Protein 1ZC0 (pdb70)

Organism: Homo sapiens (NCBI:txid9606)

Radius of gyration: 18.64 Å; Cα contacts (8 Å, |Δi|>4): 551; chains: 1; bounding box: 56×38×52 Å

B-factor: mean 35.23, std 11.11, range [17.79, 85.7]

Structure (mmCIF, N/CA/C/O backbone):
data_1ZC0
#
_entry.id   1ZC0
#
_cell.length_a   127.101
_cell.length_b   127.101
_cell.length_c   59.863
_cell.angle_alpha   90.00
_cell.angle_beta   90.00
_cell.angle_gamma   120.00
#
_symmetry.space_group_name_H-M   'P 61'
#
loop_
_entity.id
_entity.type
_entity.pdbx_description
1 polymer 'Tyrosine-protein phosphatase, non-receptor type 7'
2 non-polymer 'PHOSPHATE ION'
3 water water
#
loop_
_atom_site.group_PDB
_atom_site.id
_atom_site.type_symbol
_atom_site.label_atom_id
_atom_site.label_alt_id
_atom_site.label_comp_id
_atom_site.label_asym_id
_atom_site.label_entity_id
_atom_site.label_seq_id
_atom_site.pdbx_PDB_ins_code
_atom_site.Cartn_x
_atom_site.Cartn_y
_atom_site.Cartn_z
_atom_site.occupancy
_atom_site.B_iso_or_equiv
_atom_site.auth_seq_id
_atom_site.auth_comp_id
_atom_site.auth_asym_id
_atom_site.auth_atom_id
_atom_site.pdbx_PDB_model_num
ATOM 1 N N . THR A 1 15 ? 42.085 49.247 40.044 1.00 60.60 45 THR A N 1
ATOM 2 C CA . THR A 1 15 ? 41.941 49.956 38.744 1.00 59.31 45 THR A CA 1
ATOM 3 C C . THR A 1 15 ? 42.755 49.291 37.622 1.00 58.21 45 THR A C 1
ATOM 4 O O . THR A 1 15 ? 43.515 49.973 36.933 1.00 57.71 45 THR A O 1
ATOM 8 N N . PRO A 1 16 ? 42.609 47.956 37.437 1.00 56.60 46 PRO A N 1
ATOM 9 C CA . PRO A 1 16 ? 43.332 47.292 36.346 1.00 53.84 46 PRO A CA 1
ATOM 10 C C . PRO A 1 16 ? 43.031 47.878 34.962 1.00 50.46 46 PRO A C 1
ATOM 11 O O . PRO A 1 16 ? 43.935 47.945 34.132 1.00 50.09 46 PRO A O 1
ATOM 15 N N . ARG A 1 17 ? 41.789 48.298 34.721 1.00 46.82 47 ARG A N 1
ATOM 16 C CA . ARG A 1 17 ? 41.443 48.938 33.440 1.00 44.88 47 ARG A CA 1
ATOM 17 C C . ARG A 1 17 ? 42.192 50.261 33.289 1.00 41.13 47 ARG A C 1
ATOM 18 O O . ARG A 1 17 ? 42.767 50.527 32.234 1.00 38.46 47 ARG A O 1
ATOM 22 N N . GLU A 1 18 ? 42.217 51.064 34.354 1.00 36.39 48 GLU A N 1
ATOM 23 C CA . GLU A 1 18 ? 42.982 52.308 34.350 1.00 35.03 48 GLU A CA 1
ATOM 24 C C . GLU A 1 18 ? 44.464 52.048 34.119 1.00 34.53 48 GLU A C 1
ATOM 25 O O . GLU A 1 18 ? 45.115 52.777 33.363 1.00 32.91 48 GLU A O 1
ATOM 28 N N . VAL A 1 19 ? 44.990 51.017 34.779 1.00 30.26 49 VAL A N 1
ATOM 29 C CA . VAL A 1 19 ? 46.378 50.607 34.586 1.00 30.17 49 VAL A CA 1
ATOM 30 C C . VAL A 1 19 ? 46.635 50.208 33.131 1.00 29.87 49 VAL A C 1
ATOM 31 O O . VAL A 1 19 ? 47.631 50.637 32.542 1.00 29.56 49 VAL A O 1
ATOM 35 N N . THR A 1 20 ? 45.752 49.389 32.561 1.00 31.19 50 THR A N 1
ATOM 36 C CA . THR A 1 20 ? 45.891 48.982 31.164 1.00 31.22 50 THR A CA 1
ATOM 37 C C . THR A 1 20 ? 45.928 50.193 30.233 1.00 30.82 50 THR A C 1
ATOM 38 O O . THR A 1 20 ? 46.827 50.321 29.380 1.00 27.77 50 THR A O 1
ATOM 42 N N . LEU A 1 21 ? 44.946 51.075 30.388 1.00 26.64 51 LEU A N 1
ATOM 43 C CA . LEU A 1 21 ? 44.794 52.200 29.472 1.00 28.08 51 LEU A CA 1
ATOM 44 C C . LEU A 1 21 ? 45.982 53.132 29.627 1.00 26.76 51 LEU A C 1
ATOM 45 O O . LEU A 1 21 ? 46.501 53.629 28.637 1.00 27.19 51 LEU A O 1
ATOM 50 N N . HIS A 1 22 ? 46.437 53.353 30.862 1.00 27.59 52 HIS A N 1
ATOM 51 C CA . HIS A 1 22 ? 47.588 54.227 31.063 1.00 27.61 52 HIS A CA 1
ATOM 52 C C . HIS A 1 22 ? 48.829 53.711 30.337 1.00 28.23 52 HIS A C 1
ATOM 53 O O . HIS A 1 22 ? 49.534 54.472 29.663 1.00 28.50 52 HIS A O 1
ATOM 60 N N . PHE A 1 23 ? 49.094 52.415 30.474 1.00 27.31 53 PHE A N 1
ATOM 61 C CA . PHE A 1 23 ? 50.241 51.804 29.810 1.00 24.36 53 PHE A CA 1
ATOM 62 C C . PHE A 1 23 ? 50.139 51.991 28.303 1.00 25.50 53 PHE A C 1
ATOM 63 O O . PHE A 1 23 ? 51.089 52.452 27.647 1.00 26.48 53 PHE A O 1
ATOM 71 N N . LEU A 1 24 ? 48.993 51.620 27.747 1.00 24.72 54 LEU A N 1
ATOM 72 C CA . LEU A 1 24 ? 48.827 51.623 26.279 1.00 25.99 54 LEU A CA 1
ATOM 73 C C . LEU A 1 24 ? 48.919 53.045 25.699 1.00 27.14 54 LEU A C 1
ATOM 74 O O . LEU A 1 24 ? 49.441 53.248 24.593 1.00 26.92 54 LEU A O 1
ATOM 79 N N . ARG A 1 25 ? 48.433 54.023 26.464 1.00 26.67 55 ARG A N 1
ATOM 80 C CA . ARG A 1 25 ? 48.435 55.413 26.014 1.00 27.05 55 ARG A CA 1
ATOM 81 C C . ARG A 1 25 ? 49.804 56.073 26.151 1.00 28.47 55 ARG A C 1
ATOM 82 O O . ARG A 1 25 ? 50.039 57.115 25.535 1.00 31.68 55 ARG A O 1
ATOM 90 N N . THR A 1 26 ? 50.706 55.495 26.936 1.00 26.79 56 THR A N 1
ATOM 91 C CA . THR A 1 26 ? 51.991 56.169 27.181 1.00 28.11 56 THR A CA 1
ATOM 92 C C . THR A 1 26 ? 53.255 55.392 26.830 1.00 30.43 56 THR A C 1
ATOM 93 O O . THR A 1 26 ? 54.318 55.991 26.743 1.00 30.41 56 THR A O 1
ATOM 97 N N . ALA A 1 27 ? 53.163 54.073 26.663 1.00 29.21 57 ALA A N 1
ATOM 98 C CA . ALA A 1 27 ? 54.361 53.268 26.405 1.00 27.86 57 ALA A CA 1
ATOM 99 C C . ALA A 1 27 ? 54.952 53.614 25.052 1.00 29.85 57 ALA A C 1
ATOM 100 O O . ALA A 1 27 ? 54.216 53.935 24.111 1.00 28.10 57 ALA A O 1
ATOM 102 N N . GLY A 1 28 ? 56.269 53.500 24.937 1.00 28.86 58 GLY A N 1
ATOM 103 C CA . GLY A 1 28 ? 56.913 53.766 23.648 1.00 28.89 58 GLY A CA 1
ATOM 104 C C . GLY A 1 28 ? 58.377 53.416 23.697 1.00 30.77 58 GLY A C 1
ATOM 105 O O . GLY A 1 28 ? 59.001 53.448 24.761 1.00 30.18 58 GLY A O 1
ATOM 106 N N . HIS A 1 29 ? 58.936 53.062 22.547 1.00 28.80 59 HIS A N 1
ATOM 107 C CA . HIS A 1 29 ? 60.362 52.760 22.482 1.00 29.36 59 HIS A CA 1
ATOM 108 C C . HIS A 1 29 ? 60.806 53.183 21.082 1.00 31.05 59 HIS A C 1
ATOM 109 O O . HIS A 1 29 ? 60.895 52.359 20.194 1.00 28.82 59 HIS A O 1
ATOM 116 N N . PRO A 1 30 ? 61.035 54.493 20.872 1.00 31.47 60 PRO A N 1
ATOM 117 C CA . PRO A 1 30 ? 61.438 54.956 19.533 1.00 31.84 60 PRO A CA 1
ATOM 118 C C . PRO A 1 30 ? 62.765 54.347 19.068 1.00 31.37 60 PRO A C 1
ATOM 119 O O . PRO A 1 30 ? 63.714 54.221 19.855 1.00 31.29 60 PRO A O 1
ATOM 123 N N . LEU A 1 31 ? 62.808 53.935 17.805 1.00 29.57 61 LEU A N 1
ATOM 124 C CA . LEU A 1 31 ? 64.008 53.334 17.237 1.00 30.23 61 LEU A CA 1
ATOM 125 C C . LEU A 1 31 ? 64.349 54.114 15.982 1.00 32.38 61 LEU A C 1
ATOM 126 O O . LEU A 1 31 ? 63.535 54.197 15.057 1.00 31.15 61 LEU A O 1
ATOM 131 N N . THR A 1 32 ? 65.546 54.682 15.932 1.00 32.52 62 THR A N 1
ATOM 132 C CA . THR A 1 32 ? 65.966 55.328 14.698 1.00 32.84 62 THR A CA 1
ATOM 133 C C . THR A 1 32 ? 66.145 54.260 13.629 1.00 32.38 62 THR A C 1
ATOM 134 O O . THR A 1 32 ? 66.305 53.069 13.933 1.00 31.97 62 THR A O 1
ATOM 138 N N . ARG A 1 33 ? 66.095 54.685 12.379 1.00 33.86 63 ARG A N 1
ATOM 139 C CA . ARG A 1 33 ? 66.438 53.825 11.257 1.00 36.96 63 ARG A CA 1
ATOM 140 C C . ARG A 1 33 ? 67.762 53.082 11.542 1.00 36.39 63 ARG A C 1
ATOM 141 O O . ARG A 1 33 ? 67.844 51.857 11.380 1.00 37.64 63 ARG A O 1
ATOM 149 N N . TRP A 1 34 ? 68.775 53.808 12.028 1.00 34.31 64 TRP A N 1
ATOM 150 C CA . TRP A 1 34 ? 70.068 53.202 12.347 1.00 33.62 64 TRP A CA 1
ATOM 151 C C . TRP A 1 34 ? 69.967 52.102 13.404 1.00 34.63 64 TRP A C 1
ATOM 152 O O . TRP A 1 34 ? 70.438 50.977 13.191 1.00 33.74 64 TRP A O 1
ATOM 163 N N . ALA A 1 35 ? 69.351 52.420 14.539 1.00 32.07 65 ALA A N 1
ATOM 164 C CA . ALA A 1 35 ? 69.215 51.452 15.619 1.00 32.97 65 ALA A CA 1
ATOM 165 C C . ALA A 1 35 ? 68.423 50.227 15.131 1.00 32.40 65 ALA A C 1
ATOM 166 O O . ALA A 1 35 ? 68.800 49.087 15.388 1.00 33.50 65 ALA A O 1
ATOM 168 N N . LEU A 1 36 ? 67.346 50.475 14.397 1.00 30.11 66 LEU A N 1
ATOM 169 C CA . LEU A 1 36 ? 66.541 49.391 13.859 1.00 32.59 66 LEU A CA 1
ATOM 170 C C . LEU A 1 36 ? 67.373 48.422 12.987 1.00 33.79 66 LEU A C 1
ATOM 171 O O . LEU A 1 36 ? 67.261 47.183 13.113 1.00 33.64 66 LEU A O 1
ATOM 176 N N . GLN A 1 37 ? 68.234 48.980 12.136 1.00 34.61 67 GLN A N 1
ATOM 177 C CA . GLN A 1 37 ? 69.060 48.169 11.229 1.00 34.53 67 GLN A CA 1
ATOM 178 C C . GLN A 1 37 ? 70.317 47.584 11.872 1.00 37.10 67 GLN A C 1
ATOM 179 O O . GLN A 1 37 ? 70.734 46.473 11.517 1.00 35.54 67 GLN A O 1
ATOM 185 N N . ARG A 1 38 ? 70.911 48.313 12.820 1.00 33.37 68 ARG A N 1
ATOM 186 C CA . ARG A 1 38 ? 72.266 48.003 13.270 1.00 35.16 68 ARG A CA 1
ATOM 187 C C . ARG A 1 38 ? 72.405 47.672 14.748 1.00 37.65 68 ARG A C 1
ATOM 188 O O . ARG A 1 38 ? 73.378 47.042 15.145 1.00 40.47 68 ARG A O 1
ATOM 196 N N . GLN A 1 39 ? 71.486 48.140 15.578 1.00 35.58 69 GLN A N 1
ATOM 197 C CA . GLN A 1 39 ? 71.590 47.854 17.002 1.00 35.64 69 GLN A CA 1
ATOM 198 C C . GLN A 1 39 ? 70.189 47.743 17.601 1.00 34.40 69 GLN A C 1
ATOM 199 O O . GLN A 1 39 ? 69.821 48.556 18.430 1.00 34.14 69 GLN A O 1
ATOM 201 N N . PRO A 1 40 ? 69.381 46.766 17.130 1.00 34.21 70 PRO A N 1
ATOM 202 C CA . PRO A 1 40 ? 68.014 46.669 17.627 1.00 34.60 70 PRO A CA 1
ATOM 203 C C . PRO A 1 40 ? 67.985 46.111 19.051 1.00 34.69 70 PRO A C 1
ATOM 204 O O . PRO A 1 40 ? 69.000 45.611 19.531 1.00 32.46 70 PRO A O 1
ATOM 208 N N . PRO A 1 41 ? 66.833 46.187 19.728 1.00 34.33 71 PRO A N 1
ATOM 209 C CA . PRO A 1 41 ? 66.801 45.531 21.035 1.00 34.55 71 PRO A CA 1
ATOM 210 C C . PRO A 1 41 ? 67.044 44.031 20.832 1.00 31.70 71 PRO A C 1
ATOM 211 O O . PRO A 1 41 ? 66.733 43.495 19.758 1.00 34.22 71 PRO A O 1
ATOM 215 N N . SER A 1 42 ? 67.634 43.386 21.831 1.00 31.66 72 SER A N 1
ATOM 216 C CA . SER A 1 42 ? 68.001 41.973 21.722 1.00 29.94 72 SER A CA 1
ATOM 217 C C . SER A 1 42 ? 66.723 41.135 21.687 1.00 28.91 72 SER A C 1
ATOM 218 O O . SER A 1 42 ? 65.662 41.621 22.106 1.00 26.76 72 SER A O 1
ATOM 221 N N . PRO A 1 43 ? 66.813 39.880 21.189 1.00 29.24 73 PRO A N 1
ATOM 222 C CA . PRO A 1 43 ? 65.633 39.008 21.223 1.00 28.55 73 PRO A CA 1
ATOM 223 C C . PRO A 1 43 ? 65.018 38.893 22.650 1.00 27.47 73 PRO A C 1
ATOM 224 O O . PRO A 1 43 ? 63.791 38.950 22.772 1.00 25.22 73 PRO A O 1
ATOM 228 N N . LYS A 1 44 ? 65.848 38.782 23.697 1.00 26.09 74 LYS A N 1
ATOM 229 C CA . LYS A 1 44 ? 65.275 38.677 25.065 1.00 27.77 74 LYS A CA 1
ATOM 230 C C . LYS A 1 44 ? 64.544 39.952 25.464 1.00 28.62 74 LYS A C 1
ATOM 231 O O . LYS A 1 44 ? 63.460 39.910 26.065 1.00 30.27 74 LYS A O 1
ATOM 237 N N . GLN A 1 45 ? 65.133 41.090 25.131 1.00 26.70 75 GLN A N 1
ATOM 238 C CA . GLN A 1 45 ? 64.498 42.368 25.429 1.00 29.91 75 GLN A CA 1
ATOM 239 C C . GLN A 1 45 ? 63.169 42.488 24.695 1.00 26.03 75 GLN A C 1
ATOM 240 O O . GLN A 1 45 ? 62.212 42.994 25.258 1.00 26.02 75 GLN A O 1
ATOM 246 N N . LEU A 1 46 ? 63.103 42.038 23.439 1.00 24.83 76 LEU A N 1
ATOM 247 C CA . LEU A 1 46 ? 61.830 42.088 22.710 1.00 23.50 76 LEU A CA 1
ATOM 248 C C . LEU A 1 46 ? 60.758 41.152 23.303 1.00 24.86 76 LEU A C 1
ATOM 249 O O . LEU A 1 46 ? 59.565 41.487 23.299 1.00 24.53 76 LEU A O 1
ATOM 254 N N . GLU A 1 47 ? 61.185 39.998 23.819 1.00 25.04 77 GLU A N 1
ATOM 255 C CA . GLU A 1 47 ? 60.269 39.048 24.449 1.00 26.61 77 GLU A CA 1
ATOM 256 C C . GLU A 1 47 ? 59.689 39.673 25.730 1.00 26.63 77 GLU A C 1
ATOM 257 O O . GLU A 1 47 ? 58.479 39.629 25.958 1.00 25.09 77 GLU A O 1
ATOM 263 N N . GLU A 1 48 ? 60.552 40.268 26.542 1.00 26.07 78 GLU A N 1
ATOM 264 C CA . GLU A 1 48 ? 60.092 40.894 27.793 1.00 27.19 78 GLU A CA 1
ATOM 265 C C . GLU A 1 48 ? 59.182 42.076 27.513 1.00 25.94 78 GLU A C 1
ATOM 266 O O . GLU A 1 48 ? 58.160 42.261 28.191 1.00 26.74 78 GLU A O 1
ATOM 272 N N . GLU A 1 49 ? 59.531 42.855 26.495 1.00 25.13 79 GLU A N 1
ATOM 273 C CA . GLU A 1 49 ? 58.708 44.009 26.079 1.00 23.75 79 GLU A CA 1
ATOM 274 C C . GLU A 1 49 ? 57.334 43.545 25.646 1.00 26.89 79 GLU A C 1
ATOM 275 O O . GLU A 1 49 ? 56.319 44.095 26.089 1.00 25.77 79 GLU A O 1
ATOM 281 N N . PHE A 1 50 ? 57.291 42.534 24.775 1.00 24.55 80 PHE A N 1
ATOM 282 C CA . PHE A 1 50 ? 56.008 42.042 24.293 1.00 26.32 80 PHE A CA 1
ATOM 283 C C . PHE A 1 50 ? 55.118 41.550 25.442 1.00 26.74 80 PHE A C 1
ATOM 284 O O . PHE A 1 50 ? 53.907 41.822 25.473 1.00 25.87 80 PHE A O 1
ATOM 292 N N . LEU A 1 51 ? 55.711 40.797 26.362 1.00 25.01 81 LEU A N 1
ATOM 293 C CA . LEU A 1 51 ? 54.960 40.262 27.486 1.00 25.62 81 LEU A CA 1
ATOM 294 C C . LEU A 1 51 ? 54.327 41.346 28.358 1.00 27.40 81 LEU A C 1
ATOM 295 O O . LEU A 1 51 ? 53.293 41.114 28.997 1.00 29.93 81 LEU A O 1
ATOM 300 N N . LYS A 1 52 ? 54.945 42.518 28.396 1.00 26.80 82 LYS A N 1
ATOM 301 C CA . LYS A 1 52 ? 54.439 43.621 29.218 1.00 29.59 82 LYS A CA 1
ATOM 302 C C . LYS A 1 52 ? 53.235 44.332 28.616 1.00 27.08 82 LYS A C 1
ATOM 303 O O . LYS A 1 52 ? 52.524 45.039 29.336 1.00 27.97 82 LYS A O 1
ATOM 309 N N . ILE A 1 53 ? 53.005 44.185 27.312 1.00 25.08 83 ILE A N 1
ATOM 310 C CA . ILE A 1 53 ? 51.877 44.868 26.665 1.00 24.42 83 ILE A CA 1
ATOM 311 C C . ILE A 1 53 ? 50.545 44.202 27.041 1.00 26.17 83 ILE A C 1
ATOM 312 O O . ILE A 1 53 ? 50.345 43.023 26.741 1.00 26.65 83 ILE A O 1
ATOM 317 N N . PRO A 1 54 ? 49.621 44.962 27.677 1.00 27.05 84 PRO A N 1
ATOM 318 C CA . PRO A 1 54 ? 48.321 44.419 28.077 1.00 28.45 84 PRO A CA 1
ATOM 319 C C . PRO A 1 54 ? 47.516 44.031 26.846 1.00 27.40 84 PRO A C 1
ATOM 320 O O . PRO A 1 54 ? 47.704 44.621 25.768 1.00 25.43 84 PRO A O 1
ATOM 324 N N . SER A 1 55 ? 46.642 43.045 26.988 1.00 27.10 85 SER A N 1
ATOM 325 C CA . SER A 1 55 ? 45.803 42.621 25.840 1.00 26.24 85 SER A CA 1
ATOM 326 C C . SER A 1 55 ? 44.745 43.656 25.452 1.00 25.91 85 SER A C 1
ATOM 327 O O . SER A 1 55 ? 44.458 43.841 24.263 1.00 25.88 85 SER A O 1
ATOM 330 N N . ASN A 1 56 ? 44.160 44.303 26.462 1.00 26.21 86 ASN A N 1
ATOM 331 C CA . ASN A 1 56 ? 42.954 45.127 26.273 1.00 27.10 86 ASN A CA 1
ATOM 332 C C . ASN A 1 56 ? 41.776 44.323 25.725 1.00 27.86 86 ASN A C 1
ATOM 333 O O . ASN A 1 56 ? 40.872 44.870 25.089 1.00 28.16 86 ASN A O 1
ATOM 338 N N . PHE A 1 57 ? 41.770 43.021 25.994 1.00 29.48 87 PHE A N 1
ATOM 339 C CA . PHE A 1 57 ? 40.611 42.204 25.674 1.00 30.11 87 PHE A CA 1
ATOM 340 C C . PHE A 1 57 ? 39.399 42.677 26.445 1.00 29.65 87 PHE A C 1
ATOM 341 O O . PHE A 1 57 ? 39.507 43.068 27.606 1.00 31.28 87 PHE A O 1
ATOM 349 N N . VAL A 1 58 ? 38.241 42.629 25.808 1.00 32.73 88 VAL A N 1
ATOM 350 C CA . VAL A 1 58 ? 36.998 42.966 26.502 1.00 34.51 88 VAL A CA 1
ATOM 351 C C . VAL A 1 58 ? 36.363 41.672 26.996 1.00 35.40 88 VAL A C 1
ATOM 352 O O . VAL A 1 58 ? 36.429 40.635 26.330 1.00 36.29 88 VAL A O 1
ATOM 358 N N . SER A 1 59 ? 35.775 41.736 28.177 1.00 36.67 89 SER A N 1
ATOM 359 C CA . SER A 1 59 ? 35.079 40.596 28.742 1.00 40.69 89 SER A CA 1
ATOM 360 C C . SER A 1 59 ? 33.642 40.556 28.215 1.00 42.08 89 SER A C 1
ATOM 361 O O . SER A 1 59 ? 33.078 41.604 27.857 1.00 39.26 89 SER A O 1
ATOM 364 N N . PRO A 1 60 ? 33.029 39.355 28.177 1.00 45.55 90 PRO A N 1
ATOM 365 C CA . PRO A 1 60 ? 31.641 39.245 27.721 1.00 46.92 90 PRO A CA 1
ATOM 366 C C . PRO A 1 60 ? 30.715 40.235 28.440 1.00 47.23 90 PRO A C 1
ATOM 367 O O . PRO A 1 60 ? 29.738 40.693 27.851 1.00 46.73 90 PRO A O 1
ATOM 371 N N . GLU A 1 61 ? 31.053 40.581 29.682 1.00 48.89 91 GLU A N 1
ATOM 372 C CA . GLU A 1 61 ? 30.255 41.506 30.497 1.00 51.66 91 GLU A CA 1
ATOM 373 C C . GLU A 1 61 ? 30.249 42.953 29.972 1.00 52.61 91 GLU A C 1
ATOM 374 O O . GLU A 1 61 ? 29.274 43.676 30.174 1.00 52.45 91 GLU A O 1
ATOM 377 N N . ASP A 1 62 ? 31.319 43.372 29.296 1.00 51.43 92 ASP A N 1
ATOM 378 C CA . ASP A 1 62 ? 31.410 44.747 28.787 1.00 53.01 92 ASP A CA 1
ATOM 379 C C . ASP A 1 62 ? 30.649 44.949 27.474 1.00 51.56 92 ASP A C 1
ATOM 380 O O . ASP A 1 62 ? 30.630 46.052 26.922 1.00 50.92 92 ASP A O 1
ATOM 385 N N . LEU A 1 63 ? 30.028 43.883 26.981 1.00 51.37 93 LEU A N 1
ATOM 386 C CA . LEU A 1 63 ? 29.191 43.946 25.786 1.00 50.60 93 LEU A CA 1
ATOM 387 C C . LEU A 1 63 ? 27.772 43.517 26.147 1.00 52.54 93 LEU A C 1
ATOM 388 O O . LEU A 1 63 ? 27.570 42.440 26.709 1.00 53.43 93 LEU A O 1
ATOM 396 N N . ASP A 1 64 ? 26.790 44.363 25.853 1.00 52.38 94 ASP A N 1
ATOM 397 C CA . ASP A 1 64 ? 25.401 43.998 26.095 1.00 54.00 94 ASP A CA 1
ATOM 398 C C . ASP A 1 64 ? 24.687 43.848 24.758 1.00 53.35 94 ASP A C 1
ATOM 399 O O . ASP A 1 64 ? 23.830 44.653 24.393 1.00 53.37 94 ASP A O 1
ATOM 404 N N . ILE A 1 65 ? 25.066 42.810 24.023 1.00 52.50 95 ILE A N 1
ATOM 405 C CA . ILE A 1 65 ? 24.545 42.595 22.682 1.00 52.23 95 ILE A CA 1
ATOM 406 C C . ILE A 1 65 ? 24.012 41.171 22.593 1.00 54.07 95 ILE A C 1
ATOM 407 O O . ILE A 1 65 ? 24.767 40.233 22.326 1.00 54.70 95 ILE A O 1
ATOM 412 N N . PRO A 1 66 ? 22.705 41.002 22.833 1.00 54.71 96 PRO A N 1
ATOM 413 C CA . PRO A 1 66 ? 22.153 39.659 22.929 1.00 54.73 96 PRO A CA 1
ATOM 414 C C . PRO A 1 66 ? 22.415 38.843 21.664 1.00 53.34 96 PRO A C 1
ATOM 415 O O . PRO A 1 66 ? 22.242 39.336 20.548 1.00 53.95 96 PRO A O 1
ATOM 419 N N . GLY A 1 67 ? 22.876 37.613 21.856 1.00 51.88 97 GLY A N 1
ATOM 420 C CA . GLY A 1 67 ? 23.058 36.682 20.755 1.00 49.96 97 GLY A CA 1
ATOM 421 C C . GLY A 1 67 ? 24.270 36.964 19.891 1.00 48.80 97 GLY A C 1
ATOM 422 O O . GLY A 1 67 ? 24.387 36.401 18.799 1.00 50.56 97 GLY A O 1
ATOM 423 N N . HIS A 1 68 ? 25.173 37.826 20.366 1.00 43.75 98 HIS A N 1
ATOM 424 C CA . HIS A 1 68 ? 26.372 38.151 19.597 1.00 40.05 98 HIS A CA 1
ATOM 425 C C . HIS A 1 68 ? 27.250 36.908 19.447 1.00 38.03 98 HIS A C 1
ATOM 426 O O . HIS A 1 68 ? 27.956 36.768 18.444 1.00 37.39 98 HIS A O 1
ATOM 433 N N . ALA A 1 69 ? 27.188 36.003 20.433 1.00 36.73 99 ALA A N 1
ATOM 434 C CA . ALA A 1 69 ? 28.069 34.820 20.473 1.00 37.04 99 ALA A CA 1
ATOM 435 C C . ALA A 1 69 ? 27.964 33.930 19.227 1.00 36.04 99 ALA A C 1
ATOM 436 O O . ALA A 1 69 ? 28.961 33.347 18.791 1.00 36.20 99 ALA A O 1
ATOM 438 N N . SER A 1 70 ? 26.770 33.851 18.642 1.00 35.53 100 SER A N 1
ATOM 439 C CA . SER A 1 70 ? 26.576 33.104 17.393 1.00 35.62 100 SER A CA 1
ATOM 440 C C . SER A 1 70 ? 27.279 33.753 16.185 1.00 35.10 100 SER A C 1
ATOM 441 O O . SER A 1 70 ? 27.396 33.141 15.118 1.00 35.43 100 SER A O 1
ATOM 444 N N . LYS A 1 71 ? 27.746 34.985 16.361 1.00 32.77 101 LYS A N 1
ATOM 445 C CA . LYS A 1 71 ? 28.405 35.737 15.286 1.00 30.78 101 LYS A CA 1
ATOM 446 C C . LYS A 1 71 ? 29.899 35.922 15.540 1.00 29.57 101 LYS A C 1
ATOM 447 O O . LYS A 1 71 ? 30.571 36.652 14.807 1.00 27.94 101 LYS A O 1
ATOM 453 N N . ASP A 1 72 ? 30.406 35.269 16.592 1.00 29.19 102 ASP A N 1
ATOM 454 C CA . ASP A 1 72 ? 31.843 35.276 16.931 1.00 29.48 102 ASP A CA 1
ATOM 455 C C . ASP A 1 72 ? 32.448 33.927 16.614 1.00 30.89 102 ASP A C 1
ATOM 456 O O . ASP A 1 72 ? 31.889 32.884 16.996 1.00 29.43 102 ASP A O 1
ATOM 461 N N . ARG A 1 73 ? 33.595 33.926 15.939 1.00 30.94 103 ARG A N 1
ATOM 462 C CA . ARG A 1 73 ? 34.295 32.663 15.730 1.00 32.50 103 ARG A CA 1
ATOM 463 C C . ARG A 1 73 ? 34.875 32.127 17.046 1.00 32.70 103 ARG A C 1
ATOM 464 O O . ARG A 1 73 ? 34.864 30.915 17.292 1.00 32.12 103 ARG A O 1
ATOM 472 N N . TYR A 1 74 ? 35.349 33.032 17.896 1.00 33.11 104 TYR A N 1
ATOM 473 C CA . TYR A 1 74 ? 35.989 32.671 19.158 1.00 33.94 104 TYR A CA 1
ATOM 474 C C . TYR A 1 74 ? 35.322 33.389 20.329 1.00 37.30 104 TYR A C 1
ATOM 475 O O . TYR A 1 74 ? 35.075 34.598 20.283 1.00 37.08 104 TYR A O 1
ATOM 484 N N . LYS A 1 75 ? 35.057 32.641 21.392 1.00 38.42 105 LYS A N 1
ATOM 485 C CA . LYS A 1 75 ? 34.336 33.169 22.553 1.00 39.46 105 LYS A CA 1
ATOM 486 C C . LYS A 1 75 ? 35.024 34.343 23.262 1.00 36.18 105 LYS A C 1
ATOM 487 O O . LYS A 1 75 ? 34.352 35.241 23.754 1.00 37.58 105 LYS A O 1
ATOM 489 N N . THR A 1 76 ? 36.349 34.352 23.306 1.00 34.45 106 THR A N 1
ATOM 490 C CA . THR A 1 76 ? 37.062 35.384 24.061 1.00 34.37 106 THR A CA 1
ATOM 491 C C . THR A 1 76 ? 37.638 36.523 23.210 1.00 33.80 106 THR A C 1
ATOM 492 O O . THR A 1 76 ? 38.317 37.415 23.732 1.00 33.97 106 THR A O 1
ATOM 496 N N . ILE A 1 77 ? 37.390 36.500 21.902 1.00 30.92 107 ILE A N 1
ATOM 497 C CA . ILE A 1 77 ? 37.888 37.571 21.024 1.00 29.25 107 ILE A CA 1
ATOM 498 C C . ILE A 1 77 ? 36.683 38.391 20.553 1.00 31.03 107 ILE A C 1
ATOM 499 O O . ILE A 1 77 ? 35.874 37.939 19.726 1.00 30.69 107 ILE A O 1
ATOM 504 N N . LEU A 1 78 ? 36.544 39.566 21.159 1.00 28.43 108 LEU A N 1
ATOM 505 C CA . LEU A 1 78 ? 35.330 40.375 21.031 1.00 28.35 108 LEU A CA 1
ATOM 506 C C . LEU A 1 78 ? 35.705 41.791 20.637 1.00 26.97 108 LEU A C 1
ATOM 507 O O . LEU A 1 78 ? 36.804 42.248 20.955 1.00 28.70 108 LEU A O 1
ATOM 512 N N . PRO A 1 79 ? 34.810 42.490 19.930 1.00 26.60 109 PRO A N 1
ATOM 513 C CA . PRO A 1 79 ? 35.173 43.840 19.523 1.00 27.59 109 PRO A CA 1
ATOM 514 C C . PRO A 1 79 ? 35.020 44.847 20.659 1.00 27.46 109 PRO A C 1
ATOM 515 O O . PRO A 1 79 ? 33.941 44.941 21.269 1.00 28.39 109 PRO A O 1
ATOM 519 N N . ASN A 1 80 ? 36.074 45.613 20.930 1.00 27.26 110 ASN A N 1
ATOM 520 C CA . ASN A 1 80 ? 35.975 46.636 21.981 1.00 28.24 110 ASN A CA 1
ATOM 521 C C . ASN A 1 80 ? 34.834 47.581 21.636 1.00 26.97 110 ASN A C 1
ATOM 522 O O . ASN A 1 80 ? 34.777 48.076 20.508 1.00 26.13 110 ASN A O 1
ATOM 527 N N . PRO A 1 81 ? 33.927 47.838 22.599 1.00 26.27 111 PRO A N 1
ATOM 528 C CA . PRO A 1 81 ? 32.740 48.635 22.288 1.00 28.75 111 PRO A CA 1
ATOM 529 C C . PRO A 1 81 ? 33.046 50.035 21.776 1.00 29.84 111 PRO A C 1
ATOM 530 O O . PRO A 1 81 ? 32.283 50.567 20.975 1.00 30.98 111 PRO A O 1
ATOM 534 N N . GLN A 1 82 ? 34.140 50.624 22.241 1.00 28.75 112 GLN A N 1
ATOM 535 C CA . GLN A 1 82 ? 34.474 52.005 21.898 1.00 30.93 112 GLN A CA 1
ATOM 536 C C . GLN A 1 82 ? 34.766 52.228 20.387 1.00 30.30 112 GLN A C 1
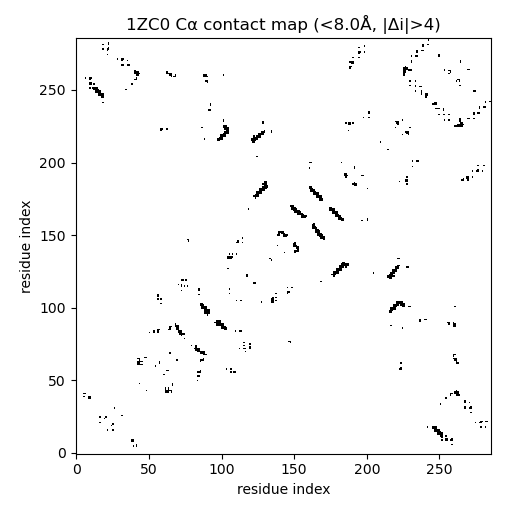ATOM 537 O O . GLN A 1 82 ? 34.613 53.337 19.868 1.00 30.69 112 GLN A O 1
ATOM 543 N N . SER A 1 83 ? 35.191 51.176 19.699 1.00 27.17 113 SER A N 1
ATOM 544 C CA . SER A 1 83 ? 35.598 51.283 18.296 1.00 26.73 113 SER A CA 1
ATOM 545 C C . SER A 1 83 ? 34.917 50.236 17.426 1.00 26.04 113 SER A C 1
ATOM 546 O O . SER A 1 83 ? 35.302 50.024 16.284 1.00 25.70 113 SER A O 1
ATOM 549 N N . ARG A 1 84 ? 33.895 49.599 17.970 1.00 26.63 114 ARG A N 1
ATOM 550 C CA . ARG A 1 84 ? 33.183 48.530 17.286 1.00 27.56 114 ARG A CA 1
ATOM 551 C C . ARG A 1 84 ? 32.442 49.092 16.051 1.00 27.46 114 ARG A C 1
ATOM 552 O O . ARG A 1 84 ? 31.857 50.173 16.113 1.00 25.33 114 ARG A O 1
ATOM 560 N N . VAL A 1 85 ? 32.479 48.361 14.939 1.00 27.53 115 VAL A N 1
ATOM 561 C CA . VAL A 1 85 ? 31.698 48.742 13.758 1.00 26.08 115 VAL A CA 1
ATOM 562 C C . VAL A 1 85 ? 30.239 48.323 13.985 1.00 27.25 115 VAL A C 1
ATOM 563 O O . VAL A 1 85 ? 29.948 47.138 14.173 1.00 29.93 115 VAL A O 1
ATOM 567 N N . CYS A 1 86 ? 29.340 49.301 14.025 1.00 26.19 116 CYS A N 1
ATOM 568 C CA . CYS A 1 86 ? 27.913 49.038 14.227 1.00 28.68 116 CYS A CA 1
ATOM 569 C C . CYS A 1 86 ? 27.177 49.035 12.902 1.00 27.89 116 CYS A C 1
ATOM 570 O O . CYS A 1 86 ? 27.305 49.980 12.123 1.00 29.69 116 CYS A O 1
ATOM 573 N N . LEU A 1 87 ? 26.402 47.987 12.656 1.00 28.75 117 LEU A N 1
ATOM 574 C CA . LEU A 1 87 ? 25.662 47.881 11.396 1.00 30.01 117 LEU A CA 1
ATOM 575 C C . LEU A 1 87 ? 24.337 48.610 11.534 1.00 30.34 117 LEU A C 1
ATOM 576 O O . LEU A 1 87 ? 23.520 48.253 12.374 1.00 31.05 117 LEU A O 1
ATOM 581 N N . GLY A 1 88 ? 24.152 49.642 10.719 1.00 29.96 118 GLY A N 1
ATOM 582 C CA . GLY A 1 88 ? 22.963 50.491 10.779 1.00 33.04 118 GLY A CA 1
ATOM 583 C C . GLY A 1 88 ? 21.764 49.899 10.055 1.00 35.79 118 GLY A C 1
ATOM 584 O O . GLY A 1 88 ? 20.628 50.378 10.223 1.00 35.86 118 GLY A O 1
ATOM 585 N N . ARG A 1 89 ? 22.009 48.858 9.256 1.00 35.28 119 ARG A N 1
ATOM 586 C CA . ARG A 1 89 ? 20.953 48.134 8.548 1.00 36.16 119 ARG A CA 1
ATOM 587 C C . ARG A 1 89 ? 20.177 49.036 7.571 1.00 37.24 119 ARG A C 1
ATOM 588 O O . ARG A 1 89 ? 18.992 48.804 7.331 1.00 35.38 119 ARG A O 1
ATOM 596 N N . ALA A 1 90 ? 20.828 50.054 7.013 1.00 38.46 120 ALA A N 1
ATOM 597 C CA . ALA A 1 90 ? 20.149 50.908 6.025 1.00 41.89 120 ALA A CA 1
ATOM 598 C C . ALA A 1 90 ? 19.650 50.102 4.817 1.00 43.53 120 ALA A C 1
ATOM 599 O O . ALA A 1 90 ? 18.652 50.454 4.207 1.00 43.59 120 ALA A O 1
ATOM 601 N N . GLN A 1 91 ? 20.334 49.007 4.498 1.00 46.16 121 GLN A N 1
ATOM 602 C CA . GLN A 1 91 ? 19.994 48.194 3.326 1.00 49.20 121 GLN A CA 1
ATOM 603 C C . GLN A 1 91 ? 19.223 46.904 3.622 1.00 50.50 121 GLN A C 1
ATOM 604 O O . GLN A 1 91 ? 18.930 46.138 2.699 1.00 51.04 121 GLN A O 1
ATOM 610 N N . SER A 1 92 ? 18.894 46.658 4.888 1.00 51.03 122 SER A N 1
ATOM 611 C CA . SER A 1 92 ? 18.315 45.370 5.268 1.00 51.69 122 SER A CA 1
ATOM 612 C C . SER A 1 92 ? 17.330 45.476 6.431 1.00 53.53 122 SER A C 1
ATOM 613 O O . SER A 1 92 ? 17.172 46.541 7.045 1.00 53.68 122 SER A O 1
ATOM 616 N N . GLN A 1 93 ? 16.672 44.359 6.731 1.00 54.36 123 GLN A N 1
ATOM 617 C CA . GLN A 1 93 ? 15.744 44.297 7.852 1.00 55.52 123 GLN A CA 1
ATOM 618 C C . GLN A 1 93 ? 16.288 43.436 9.006 1.00 55.91 123 GLN A C 1
ATOM 619 O O . GLN A 1 93 ? 15.547 43.098 9.932 1.00 56.21 123 GLN A O 1
ATOM 621 N N . GLU A 1 94 ? 17.583 43.105 8.956 1.00 55.85 124 GLU A N 1
ATOM 622 C CA . GLU A 1 94 ? 18.216 42.248 9.979 1.00 55.71 124 GLU A CA 1
ATOM 623 C C . GLU A 1 94 ? 18.135 42.834 11.396 1.00 55.97 124 GLU A C 1
ATOM 624 O O . GLU A 1 94 ? 18.169 44.056 11.574 1.00 54.97 124 GLU A O 1
ATOM 627 N N . ASP A 1 95 ? 18.042 41.951 12.392 1.00 57.18 125 ASP A N 1
ATOM 628 C CA . ASP A 1 95 ? 17.485 42.307 13.707 1.00 59.07 125 ASP A CA 1
ATOM 629 C C . ASP A 1 95 ? 18.482 42.660 14.826 1.00 59.18 125 ASP A C 1
ATOM 630 O O . ASP A 1 95 ? 18.291 42.250 15.980 1.00 62.08 125 ASP A O 1
ATOM 632 N N . GLY A 1 96 ? 19.516 43.430 14.492 1.00 55.43 126 GLY A N 1
ATOM 633 C CA . GLY A 1 96 ? 20.499 43.920 15.469 1.00 52.05 126 GLY A CA 1
ATOM 634 C C . GLY A 1 96 ? 21.567 44.731 14.746 1.00 48.23 126 GLY A C 1
ATOM 635 O O . GLY A 1 96 ? 21.385 45.085 13.581 1.00 50.44 126 GLY A O 1
ATOM 636 N N . ASP A 1 97 ? 22.679 45.031 15.413 1.00 41.18 127 ASP A N 1
ATOM 637 C CA . ASP A 1 97 ? 23.720 45.841 14.768 1.00 36.00 127 ASP A CA 1
ATOM 638 C C . ASP A 1 97 ? 25.107 45.190 14.796 1.00 32.38 127 ASP A C 1
ATOM 639 O O . ASP A 1 97 ? 26.097 45.862 14.585 1.00 30.53 127 ASP A O 1
ATOM 644 N N . TYR A 1 98 ? 25.174 43.894 15.074 1.00 31.34 128 TYR A N 1
ATOM 645 C CA . TYR A 1 98 ? 26.462 43.313 15.487 1.00 28.85 128 TYR A CA 1
ATOM 646 C C . TYR A 1 98 ? 27.305 42.666 14.393 1.00 29.45 128 TYR A C 1
ATOM 647 O O . TYR A 1 98 ? 26.825 41.808 13.636 1.00 30.21 128 TYR A O 1
ATOM 656 N N . ILE A 1 99 ? 28.582 43.065 14.362 1.00 29.67 129 ILE A N 1
ATOM 657 C CA . ILE A 1 99 ? 29.632 42.335 13.662 1.00 28.96 129 ILE A CA 1
ATOM 658 C C . ILE A 1 99 ? 30.930 42.407 14.494 1.00 28.42 129 ILE A C 1
ATOM 659 O O . ILE A 1 99 ? 31.194 43.407 15.159 1.00 27.29 129 ILE A O 1
ATOM 664 N N . ASN A 1 100 ? 31.717 41.336 14.467 1.00 27.90 130 ASN A N 1
ATOM 665 C CA . ASN A 1 100 ? 32.982 41.306 15.190 1.00 28.11 130 ASN A CA 1
ATOM 666 C C . ASN A 1 100 ? 34.052 42.021 14.367 1.00 26.98 130 ASN A C 1
ATOM 667 O O . ASN A 1 100 ? 34.773 41.398 13.581 1.00 27.50 130 ASN A O 1
ATOM 672 N N . ALA A 1 101 ? 34.109 43.338 14.531 1.00 27.67 131 ALA A N 1
ATOM 673 C CA . ALA A 1 101 ? 34.960 44.214 13.740 1.00 26.88 131 ALA A CA 1
ATOM 674 C C . ALA A 1 101 ? 35.152 45.520 14.502 1.00 26.65 131 ALA A C 1
ATOM 675 O O . ALA A 1 101 ? 34.236 45.964 15.207 1.00 25.22 131 ALA A O 1
ATOM 677 N N . ASN A 1 102 ? 36.333 46.126 14.336 1.00 23.82 132 ASN A N 1
ATOM 678 C CA . ASN A 1 102 ? 36.645 47.430 14.903 1.00 25.55 132 ASN A CA 1
ATOM 679 C C . ASN A 1 102 ? 37.298 48.360 13.908 1.00 24.31 132 ASN A C 1
ATOM 680 O O . ASN A 1 102 ? 38.120 47.934 13.087 1.00 24.89 132 ASN A O 1
ATOM 685 N N . TYR A 1 103 ? 36.978 49.645 14.037 1.00 24.31 133 TYR A N 1
ATOM 686 C CA . TYR A 1 103 ? 37.755 50.672 13.350 1.00 27.00 133 TYR A CA 1
ATOM 687 C C . TYR A 1 103 ? 39.149 50.740 13.942 1.00 27.51 133 TYR A C 1
ATOM 688 O O . TYR A 1 103 ? 39.310 50.692 15.165 1.00 24.05 133 TYR A O 1
ATOM 697 N N . ILE A 1 104 ? 40.143 50.893 13.071 1.00 24.20 134 ILE A N 1
ATOM 698 C CA . ILE A 1 104 ? 41.527 50.964 13.495 1.00 24.81 134 ILE A CA 1
ATOM 699 C C . ILE A 1 104 ? 42.119 52.265 12.982 1.00 28.24 134 ILE A C 1
ATOM 700 O O . ILE A 1 104 ? 42.033 52.564 11.785 1.00 26.48 134 ILE A O 1
ATOM 705 N N . ARG A 1 105 ? 42.754 53.010 13.880 1.00 24.94 135 ARG A N 1
ATOM 706 C CA . ARG A 1 105 ? 43.501 54.219 13.488 1.00 27.19 135 ARG A CA 1
ATOM 707 C C . ARG A 1 105 ? 44.777 53.885 12.688 1.00 28.11 135 ARG A C 1
ATOM 708 O O . ARG A 1 105 ? 45.425 52.848 12.913 1.00 26.79 135 ARG A O 1
ATOM 716 N N . GLY A 1 106 ? 45.148 54.762 11.759 1.00 27.92 136 GLY A N 1
ATOM 717 C CA . GLY A 1 106 ? 46.392 54.559 11.034 1.00 27.99 136 GLY A CA 1
ATOM 718 C C . GLY A 1 106 ? 47.515 55.464 11.477 1.00 28.76 136 GLY A C 1
ATOM 719 O O . GLY A 1 106 ? 47.586 55.925 12.616 1.00 27.26 136 GLY A O 1
ATOM 720 N N . TYR A 1 107 ? 48.401 55.733 10.533 1.00 28.15 137 TYR A N 1
ATOM 721 C CA . TYR A 1 107 ? 49.574 56.542 10.763 1.00 28.66 137 TYR A CA 1
ATOM 722 C C . TYR A 1 107 ? 49.176 57.878 11.385 1.00 30.57 137 TYR A C 1
ATOM 723 O O . TYR A 1 107 ? 48.227 58.526 10.948 1.00 31.65 137 TYR A O 1
ATOM 732 N N . ASP A 1 108 ? 49.886 58.257 12.437 1.00 32.21 138 ASP A N 1
ATOM 733 C CA . ASP A 1 108 ? 49.682 59.544 13.085 1.00 35.16 138 ASP A CA 1
ATOM 734 C C . ASP A 1 108 ? 48.305 59.650 13.788 1.00 35.26 138 ASP A C 1
ATOM 735 O O . ASP A 1 108 ? 47.817 60.752 14.039 1.00 33.51 138 ASP A O 1
ATOM 740 N N . GLY A 1 109 ? 47.694 58.511 14.106 1.00 31.82 139 GLY A N 1
ATOM 741 C CA . GLY A 1 109 ? 46.369 58.500 14.743 1.00 31.34 139 GLY A CA 1
ATOM 742 C C . GLY A 1 109 ? 45.191 58.826 13.834 1.00 31.09 139 GLY A C 1
ATOM 743 O O . GLY A 1 109 ? 44.072 59.036 14.313 1.00 28.38 139 GLY A O 1
ATOM 744 N N . LYS A 1 110 ? 45.407 58.845 12.515 1.00 27.50 140 LYS A N 1
ATOM 745 C CA . LYS A 1 110 ? 44.313 59.130 11.588 1.00 29.14 140 LYS A CA 1
ATOM 746 C C . LYS A 1 110 ? 43.163 58.128 11.768 1.00 26.35 140 LYS A C 1
ATOM 747 O O . LYS A 1 110 ? 43.374 56.932 11.783 1.00 26.99 140 LYS A O 1
ATOM 753 N N . GLU A 1 111 ? 41.946 58.627 11.916 1.00 25.69 141 GLU A N 1
ATOM 754 C CA . GLU A 1 111 ? 40.823 57.770 12.272 1.00 26.11 141 GLU A CA 1
ATOM 755 C C . GLU A 1 111 ? 40.302 56.942 11.116 1.00 27.44 141 GLU A C 1
ATOM 756 O O . GLU A 1 111 ? 40.319 57.399 9.958 1.00 27.39 141 GLU A O 1
ATOM 762 N N . LYS A 1 112 ? 39.906 55.706 11.438 1.00 24.96 142 LYS A N 1
ATOM 763 C CA . LYS A 1 112 ? 39.180 54.800 10.533 1.00 24.87 142 LYS A CA 1
ATOM 764 C C . LYS A 1 112 ? 39.941 54.505 9.251 1.00 26.57 142 LYS A C 1
ATOM 765 O O . LYS A 1 112 ? 39.337 54.430 8.169 1.00 26.14 142 LYS A O 1
ATOM 771 N N . VAL A 1 113 ? 41.257 54.340 9.366 1.00 26.32 143 VAL A N 1
ATOM 772 C CA . VAL A 1 113 ? 42.056 53.954 8.212 1.00 27.49 143 VAL A CA 1
ATOM 773 C C . VAL A 1 113 ? 41.794 52.495 7.833 1.00 24.41 143 VAL A C 1
ATOM 774 O O . VAL A 1 113 ? 41.829 52.144 6.624 1.00 25.28 143 VAL A O 1
ATOM 778 N N . TYR A 1 114 ? 41.578 51.650 8.849 1.00 24.90 144 TYR A N 1
ATOM 779 C CA . TYR A 1 114 ? 41.316 50.212 8.638 1.00 24.46 144 TYR A CA 1
ATOM 780 C C . TYR A 1 114 ? 40.092 49.824 9.427 1.00 25.04 144 TYR A C 1
ATOM 781 O O . TYR A 1 114 ? 39.695 50.501 10.385 1.00 26.69 144 TYR A O 1
ATOM 790 N N . ILE A 1 115 ? 39.533 48.694 9.028 1.00 25.46 145 ILE A N 1
ATOM 791 C CA . ILE A 1 115 ? 38.653 47.919 9.888 1.00 25.61 145 ILE A CA 1
ATOM 792 C C . ILE A 1 115 ? 39.321 46.563 10.005 1.00 26.44 145 ILE A C 1
ATOM 793 O O . ILE A 1 115 ? 39.599 45.916 8.993 1.00 27.31 145 ILE A O 1
ATOM 798 N N . ALA A 1 116 ? 39.580 46.126 11.247 1.00 25.19 146 ALA A N 1
ATOM 799 C CA . ALA A 1 116 ? 40.083 44.783 11.474 1.00 24.96 146 ALA A CA 1
ATOM 800 C C . ALA A 1 116 ? 38.886 43.917 11.850 1.00 25.03 146 ALA A C 1
ATOM 801 O O . ALA A 1 116 ? 38.074 44.293 12.710 1.00 27.25 146 ALA A O 1
ATOM 803 N N . THR A 1 117 ? 38.779 42.747 11.240 1.00 24.66 147 THR A N 1
ATOM 804 C CA . THR A 1 117 ? 37.630 41.903 11.513 1.00 24.13 147 THR A CA 1
ATOM 805 C C . THR A 1 117 ? 38.031 40.454 11.341 1.00 25.19 147 THR A C 1
ATOM 806 O O . THR A 1 117 ? 39.058 40.159 10.728 1.00 25.63 147 THR A O 1
ATOM 810 N N . GLN A 1 118 ? 37.247 39.555 11.925 1.00 27.62 148 GLN A N 1
ATOM 811 C CA . GLN A 1 118 ? 37.416 38.122 11.688 1.00 29.57 148 GLN A CA 1
ATOM 812 C C . GLN A 1 118 ? 36.970 37.773 10.259 1.00 30.25 148 GLN A C 1
ATOM 813 O O . GLN A 1 118 ? 36.159 38.493 9.659 1.00 28.79 148 GLN A O 1
ATOM 819 N N . GLY A 1 119 ? 37.476 36.667 9.712 1.00 30.63 149 GLY A N 1
ATOM 820 C CA . GLY A 1 119 ? 36.953 36.189 8.422 1.00 31.42 149 GLY A CA 1
ATOM 821 C C . GLY A 1 119 ? 35.473 35.843 8.615 1.00 31.17 149 GLY A C 1
ATOM 822 O O . GLY A 1 119 ? 35.087 35.311 9.662 1.00 32.37 149 GLY A O 1
ATOM 823 N N . PRO A 1 120 ? 34.618 36.190 7.640 1.00 32.54 150 PRO A N 1
ATOM 824 C CA . PRO A 1 120 ? 33.194 35.874 7.839 1.00 31.02 150 PRO A CA 1
ATOM 825 C C . PRO A 1 120 ? 32.932 34.391 8.090 1.00 31.11 150 PRO A C 1
ATOM 826 O O . PRO A 1 120 ? 33.679 33.531 7.609 1.00 31.32 150 PRO A O 1
ATOM 830 N N . MET A 1 121 ? 31.911 34.108 8.898 1.00 30.83 151 MET A N 1
ATOM 831 C CA . MET A 1 121 ? 31.408 32.747 9.098 1.00 35.50 151 MET A CA 1
ATOM 832 C C . MET A 1 121 ? 30.260 32.567 8.109 1.00 33.90 151 MET A C 1
ATOM 833 O O . MET A 1 121 ? 29.765 33.548 7.568 1.00 32.15 151 MET A O 1
ATOM 838 N N . PRO A 1 122 ? 29.836 31.318 7.852 1.00 35.10 152 PRO A N 1
ATOM 839 C CA . PRO A 1 122 ? 28.720 31.177 6.909 1.00 36.00 152 PRO A CA 1
ATOM 840 C C . PRO A 1 122 ? 27.528 32.080 7.268 1.00 34.50 152 PRO A C 1
ATOM 841 O O . PRO A 1 122 ? 26.925 32.679 6.374 1.00 36.02 152 PRO A O 1
ATOM 845 N N . ASN A 1 123 ? 27.221 32.212 8.558 1.00 32.37 153 ASN A N 1
ATOM 846 C CA . ASN A 1 123 ? 26.086 33.034 8.981 1.00 34.08 153 ASN A CA 1
ATOM 847 C C . ASN A 1 123 ? 26.358 34.540 9.070 1.00 33.15 153 ASN A C 1
ATOM 848 O O . ASN A 1 123 ? 25.443 35.302 9.369 1.00 32.79 153 ASN A O 1
ATOM 853 N N . THR A 1 124 ? 27.595 34.980 8.807 1.00 32.86 154 THR A N 1
ATOM 854 C CA . THR A 1 124 ? 27.879 36.424 8.847 1.00 30.95 154 THR A CA 1
ATOM 855 C C . THR A 1 124 ? 28.367 37.001 7.527 1.00 31.22 154 THR A C 1
ATOM 856 O O . THR A 1 124 ? 28.778 38.165 7.483 1.00 29.97 154 THR A O 1
ATOM 860 N N . VAL A 1 125 ? 28.319 36.207 6.453 1.00 31.73 155 VAL A N 1
ATOM 861 C CA . VAL A 1 125 ? 28.692 36.706 5.121 1.00 29.81 155 VAL A CA 1
ATOM 862 C C . VAL A 1 125 ? 27.877 37.942 4.721 1.00 31.45 155 VAL A C 1
ATOM 863 O O . VAL A 1 125 ? 28.432 38.933 4.218 1.00 30.54 155 VAL A O 1
ATOM 867 N N . SER A 1 126 ? 26.560 37.884 4.924 1.00 31.66 156 SER A N 1
ATOM 868 C CA . SER A 1 126 ? 25.711 39.014 4.555 1.00 33.04 156 SER A CA 1
ATOM 869 C C . SER A 1 126 ? 26.049 40.243 5.388 1.00 31.65 156 SER A C 1
ATOM 870 O O . SER A 1 126 ? 26.068 41.356 4.863 1.00 30.74 156 SER A O 1
ATOM 873 N N . ASP A 1 127 ? 26.299 40.036 6.684 1.00 30.71 157 ASP A N 1
ATOM 874 C CA . ASP A 1 127 ? 26.752 41.112 7.578 1.00 28.98 157 ASP A CA 1
ATOM 875 C C . ASP A 1 127 ? 28.060 41.740 7.069 1.00 28.64 157 ASP A C 1
ATOM 876 O O . ASP A 1 127 ? 28.220 42.963 7.079 1.00 28.32 157 ASP A O 1
ATOM 881 N N . PHE A 1 128 ? 29.008 40.896 6.662 1.00 27.82 158 PHE A N 1
ATOM 882 C CA . PHE A 1 128 ? 30.279 41.372 6.144 1.00 26.83 158 PHE A CA 1
ATOM 883 C C . PHE A 1 128 ? 30.070 42.298 4.940 1.00 27.51 158 PHE A C 1
ATOM 884 O O . PHE A 1 128 ? 30.647 43.381 4.888 1.00 25.83 158 PHE A O 1
ATOM 892 N N . TRP A 1 129 ? 29.246 41.885 3.977 1.00 27.89 159 TRP A N 1
ATOM 893 C CA . TRP A 1 129 ? 29.014 42.741 2.797 1.00 28.00 159 TRP A CA 1
ATOM 894 C C . TRP A 1 129 ? 28.242 44.011 3.137 1.00 26.86 159 TRP A C 1
ATOM 895 O O . TRP A 1 129 ? 28.506 45.079 2.589 1.00 28.72 159 TRP A O 1
ATOM 906 N N . GLU A 1 130 ? 27.338 43.902 4.103 1.00 27.06 160 GLU A N 1
ATOM 907 C CA . GLU A 1 130 ? 26.614 45.061 4.605 1.00 28.91 160 GLU A CA 1
ATOM 908 C C . GLU A 1 130 ? 27.607 46.087 5.181 1.00 27.77 160 GLU A C 1
ATOM 909 O O . GLU A 1 130 ? 27.462 47.294 4.957 1.00 25.43 160 GLU A O 1
ATOM 915 N N . MET A 1 131 ? 28.606 45.608 5.929 1.00 25.96 161 MET A N 1
ATOM 916 C CA . MET A 1 131 ? 29.673 46.480 6.431 1.00 26.05 161 MET A CA 1
ATOM 917 C C . MET A 1 131 ? 30.468 47.109 5.302 1.00 26.20 161 MET A C 1
ATOM 918 O O . MET A 1 131 ? 30.764 48.295 5.346 1.00 27.00 161 MET A O 1
ATOM 923 N N . VAL A 1 132 ? 30.846 46.296 4.315 1.00 25.99 162 VAL A N 1
ATOM 924 C CA . VAL A 1 132 ? 31.598 46.799 3.159 1.00 26.23 162 VAL A CA 1
ATOM 925 C C . VAL A 1 132 ? 30.820 47.944 2.490 1.00 27.49 162 VAL A C 1
ATOM 926 O O . VAL A 1 132 ? 31.403 48.988 2.149 1.00 26.71 162 VAL A O 1
ATOM 930 N N . TRP A 1 133 ? 29.512 47.754 2.306 1.00 24.99 163 TRP A N 1
ATOM 931 C CA . TRP A 1 133 ? 28.687 48.827 1.697 1.00 27.18 163 TRP A CA 1
ATOM 932 C C . TRP A 1 133 ? 28.584 50.056 2.613 1.00 25.90 163 TRP A C 1
ATOM 933 O O . TRP A 1 133 ? 28.808 51.198 2.202 1.00 24.78 163 TRP A O 1
ATOM 944 N N . GLN A 1 134 ? 28.239 49.821 3.866 1.00 26.62 164 GLN A N 1
ATOM 945 C CA . GLN A 1 134 ? 27.984 50.927 4.779 1.00 26.68 164 GLN A CA 1
ATOM 946 C C . GLN A 1 134 ? 29.229 51.811 4.930 1.00 25.80 164 GLN A C 1
ATOM 947 O O . GLN A 1 134 ? 29.125 53.028 5.015 1.00 23.71 164 GLN A O 1
ATOM 953 N N . GLU A 1 135 ? 30.399 51.181 4.974 1.00 26.31 165 GLU A N 1
ATOM 954 C CA . GLU A 1 135 ? 31.656 51.893 5.265 1.00 25.15 165 GLU A CA 1
ATOM 955 C C . GLU A 1 135 ? 32.388 52.362 4.017 1.00 27.07 165 GLU A C 1
ATOM 956 O O . GLU A 1 135 ? 33.474 52.946 4.106 1.00 28.15 165 GLU A O 1
ATOM 962 N N . GLU A 1 136 ? 31.774 52.131 2.860 1.00 26.79 166 GLU A N 1
ATOM 963 C CA . GLU A 1 136 ? 32.348 52.562 1.580 1.00 25.54 166 GLU A CA 1
ATOM 964 C C . GLU A 1 136 ? 33.759 51.988 1.408 1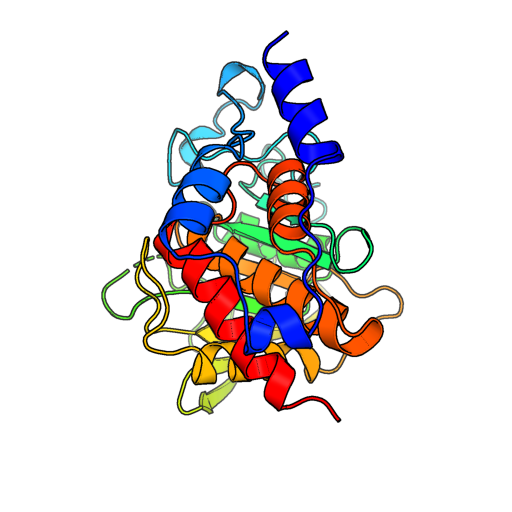.00 27.07 166 GLU A C 1
ATOM 965 O O . GLU A 1 136 ? 34.679 52.691 0.995 1.00 28.03 166 GLU A O 1
ATOM 971 N N . VAL A 1 137 ? 33.897 50.707 1.727 1.00 26.22 167 VAL A N 1
ATOM 972 C CA . VAL A 1 137 ? 35.170 50.002 1.625 1.00 26.58 167 VAL A CA 1
ATOM 973 C C . VAL A 1 137 ? 35.465 49.754 0.137 1.00 28.54 167 VAL A C 1
ATOM 974 O O . VAL A 1 137 ? 34.565 49.329 -0.589 1.00 29.42 167 VAL A O 1
ATOM 978 N N . SER A 1 138 ? 36.697 50.022 -0.305 1.00 27.00 168 SER A N 1
ATOM 979 C CA . SER A 1 138 ? 37.097 49.681 -1.684 1.00 26.71 168 SER A CA 1
ATOM 980 C C . SER A 1 138 ? 38.291 48.720 -1.773 1.00 27.69 168 SER A C 1
ATOM 981 O O . SER A 1 138 ? 38.703 48.317 -2.868 1.00 26.50 168 SER A O 1
ATOM 984 N N . LEU A 1 139 ? 38.847 48.352 -0.621 1.00 25.17 169 LEU A N 1
ATOM 985 C CA . LEU A 1 139 ? 39.976 47.422 -0.570 1.00 25.39 169 LEU A CA 1
ATOM 986 C C . LEU A 1 139 ? 39.795 46.468 0.607 1.00 25.64 169 LEU A C 1
ATOM 987 O O . LEU A 1 139 ? 39.553 46.912 1.738 1.00 26.73 169 LEU A O 1
ATOM 992 N N . ILE A 1 140 ? 39.900 45.167 0.323 1.00 25.03 170 ILE A N 1
ATOM 993 C CA . ILE A 1 140 ? 39.877 44.115 1.365 1.00 25.65 170 ILE A CA 1
ATOM 994 C C . ILE A 1 140 ? 41.163 43.319 1.260 1.00 27.01 170 ILE A C 1
ATOM 995 O O . ILE A 1 140 ? 41.533 42.879 0.169 1.00 26.71 170 ILE A O 1
ATOM 1000 N N . VAL A 1 141 ? 41.823 43.138 2.403 1.00 24.98 171 VAL A N 1
ATOM 1001 C CA . VAL A 1 141 ? 43.050 42.337 2.504 1.00 27.08 171 VAL A CA 1
ATOM 1002 C C . VAL A 1 141 ? 42.730 41.140 3.384 1.00 27.13 171 VAL A C 1
ATOM 1003 O O . VAL A 1 141 ? 42.374 41.289 4.567 1.00 26.43 171 VAL A O 1
ATOM 1007 N N . MET A 1 142 ? 42.858 39.963 2.787 1.00 26.84 172 MET A N 1
ATOM 1008 C CA . MET A 1 142 ? 42.606 38.688 3.447 1.00 28.95 172 MET A CA 1
ATOM 1009 C C . MET A 1 142 ? 43.925 37.932 3.692 1.00 28.17 172 MET A C 1
ATOM 1010 O O . MET A 1 142 ? 44.696 37.669 2.753 1.00 28.42 172 MET A O 1
ATOM 1015 N N . LEU A 1 143 ? 44.169 37.573 4.952 1.00 25.65 173 LEU A N 1
ATOM 1016 C CA . LEU A 1 143 ? 45.397 36.857 5.333 1.00 25.45 173 LEU A CA 1
ATOM 1017 C C . LEU A 1 143 ? 45.040 35.442 5.761 1.00 29.32 173 LEU A C 1
ATOM 1018 O O . LEU A 1 143 ? 44.228 35.248 6.672 1.00 28.14 173 LEU A O 1
ATOM 1023 N N . THR A 1 144 ? 45.662 34.449 5.127 1.00 27.61 174 THR A N 1
ATOM 1024 C CA . THR A 1 144 ? 45.245 33.077 5.334 1.00 29.10 174 THR A CA 1
ATOM 1025 C C . THR A 1 144 ? 46.397 32.111 5.045 1.00 29.89 174 THR A C 1
ATOM 1026 O O . THR A 1 144 ? 47.460 32.526 4.575 1.00 30.54 174 THR A O 1
ATOM 1030 N N . GLN A 1 145 ? 46.178 30.832 5.339 1.00 32.37 175 GLN A N 1
ATOM 1031 C CA . GLN A 1 145 ? 47.085 29.765 4.912 1.00 36.36 175 GLN A CA 1
ATOM 1032 C C . GLN A 1 145 ? 46.303 28.757 4.059 1.00 40.98 175 GLN A C 1
ATOM 1033 O O . GLN A 1 145 ? 45.142 28.478 4.341 1.00 43.16 175 GLN A O 1
ATOM 1042 N N . LEU A 1 146 ? 46.932 28.222 3.015 1.00 47.20 176 LEU A N 1
ATOM 1043 C CA . LEU A 1 146 ? 46.316 27.199 2.126 1.00 51.65 176 LEU A CA 1
ATOM 1044 C C . LEU A 1 146 ? 45.507 26.071 2.818 1.00 55.21 176 LEU A C 1
ATOM 1045 O O . LEU A 1 146 ? 44.408 25.719 2.373 1.00 56.92 176 LEU A O 1
ATOM 1047 N N . ARG A 1 147 ? 46.046 25.517 3.904 1.00 59.02 177 ARG A N 1
ATOM 1048 C CA . ARG A 1 147 ? 45.408 24.395 4.626 1.00 61.46 177 ARG A CA 1
ATOM 1049 C C . ARG A 1 147 ? 44.185 24.766 5.490 1.00 62.63 177 ARG A C 1
ATOM 1050 O O . ARG A 1 147 ? 43.470 23.878 5.970 1.00 64.05 177 ARG A O 1
ATOM 1052 N N . GLU A 1 148 ? 43.942 26.065 5.672 1.00 62.47 178 GLU A N 1
ATOM 1053 C CA . GLU A 1 148 ? 42.978 26.556 6.662 1.00 60.78 178 GLU A CA 1
ATOM 1054 C C . GLU A 1 148 ? 41.549 25.999 6.530 1.00 62.28 178 GLU A C 1
ATOM 1055 O O . GLU A 1 148 ? 40.936 26.048 5.463 1.00 62.83 178 GLU A O 1
ATOM 1063 N N . CYS A 1 153 ? 37.685 29.777 7.676 1.00 60.46 183 CYS A N 1
ATOM 1064 C CA . CYS A 1 153 ? 37.424 30.838 6.703 1.00 60.79 183 CYS A CA 1
ATOM 1065 C C . CYS A 1 153 ? 36.584 30.338 5.541 1.00 60.88 183 CYS A C 1
ATOM 1066 O O . CYS A 1 153 ? 36.837 29.252 5.003 1.00 61.94 183 CYS A O 1
ATOM 1068 N N . VAL A 1 154 ? 35.595 31.144 5.157 1.00 60.37 184 VAL A N 1
ATOM 1069 C CA . VAL A 1 154 ? 34.679 30.798 4.069 1.00 58.42 184 VAL A CA 1
ATOM 1070 C C . VAL A 1 154 ? 35.016 31.553 2.778 1.00 56.68 184 VAL A C 1
ATOM 1071 O O . VAL A 1 154 ? 35.654 32.607 2.811 1.00 55.94 184 VAL A O 1
ATOM 1075 N N . HIS A 1 155 ? 34.598 30.976 1.655 1.00 54.53 185 HIS A N 1
ATOM 1076 C CA . HIS A 1 155 ? 34.669 31.601 0.338 1.00 52.84 185 HIS A CA 1
ATOM 1077 C C . HIS A 1 155 ? 33.456 32.514 0.198 1.00 48.05 185 HIS A C 1
ATOM 1078 O O . HIS A 1 155 ? 32.423 32.115 -0.335 1.00 51.61 185 HIS A O 1
ATOM 1090 N N . TYR A 1 156 ? 33.593 33.747 0.688 1.00 41.44 186 TYR A N 1
ATOM 1091 C CA . TYR A 1 156 ? 32.475 34.696 0.785 1.00 37.51 186 TYR A CA 1
ATOM 1092 C C . TYR A 1 156 ? 32.345 35.582 -0.453 1.00 36.50 186 TYR A C 1
ATOM 1093 O O . TYR A 1 156 ? 31.507 36.472 -0.497 1.00 37.81 186 TYR A O 1
ATOM 1102 N N . TRP A 1 157 ? 33.192 35.359 -1.449 1.00 35.37 187 TRP A N 1
ATOM 1103 C CA . TRP A 1 157 ? 33.071 36.061 -2.721 1.00 37.12 187 TRP A CA 1
ATOM 1104 C C . TRP A 1 157 ? 32.686 35.013 -3.773 1.00 38.92 187 TRP A C 1
ATOM 1105 O O . TRP A 1 157 ? 32.920 33.819 -3.563 1.00 38.99 187 TRP A O 1
ATOM 1116 N N . PRO A 1 158 ? 32.096 35.442 -4.901 1.00 40.30 188 PRO A N 1
ATOM 1117 C CA . PRO A 1 158 ? 31.593 34.461 -5.845 1.00 41.21 188 PRO A CA 1
ATOM 1118 C C . PRO A 1 158 ? 32.643 34.008 -6.852 1.00 42.14 188 PRO A C 1
ATOM 1119 O O . PRO A 1 158 ? 33.696 34.642 -7.000 1.00 41.12 188 PRO A O 1
ATOM 1123 N N . THR A 1 159 ? 32.343 32.923 -7.555 1.00 43.35 189 THR A N 1
ATOM 1124 C CA . THR A 1 159 ? 33.180 32.485 -8.662 1.00 44.74 189 THR A CA 1
ATOM 1125 C C . THR A 1 159 ? 32.975 33.380 -9.888 1.00 43.46 189 THR A C 1
ATOM 1126 O O . THR A 1 159 ? 33.943 33.747 -10.563 1.00 43.20 189 THR A O 1
ATOM 1130 N N . GLU A 1 160 ? 31.717 33.734 -10.151 1.00 41.38 190 GLU A N 1
ATOM 1131 C CA . GLU A 1 160 ? 31.366 34.653 -11.228 1.00 40.87 190 GLU A CA 1
ATOM 1132 C C . GLU A 1 160 ? 30.466 35.790 -10.700 1.00 40.54 190 GLU A C 1
ATOM 1133 O O . GLU A 1 160 ? 30.834 36.968 -10.770 1.00 40.30 190 GLU A O 1
ATOM 1136 N N . GLU A 1 161 ? 29.304 35.428 -10.159 1.00 38.66 191 GLU A N 1
ATOM 1137 C CA . GLU A 1 161 ? 28.332 36.397 -9.668 1.00 39.02 191 GLU A CA 1
ATOM 1138 C C . GLU A 1 161 ? 27.455 35.720 -8.619 1.00 39.56 191 GLU A C 1
ATOM 1139 O O . GLU A 1 161 ? 27.053 34.573 -8.799 1.00 40.26 191 GLU A O 1
ATOM 1143 N N . GLU A 1 162 ? 27.188 36.410 -7.515 1.00 36.63 192 GLU A N 1
ATOM 1144 C CA . GLU A 1 162 ? 26.249 35.921 -6.504 1.00 37.49 192 GLU A CA 1
ATOM 1145 C C . GLU A 1 162 ? 25.598 37.088 -5.794 1.00 37.52 192 GLU A C 1
ATOM 1146 O O . GLU A 1 162 ? 26.119 38.200 -5.797 1.00 37.61 192 GLU A O 1
ATOM 1148 N N . THR A 1 163 ? 24.466 36.814 -5.164 1.00 39.14 193 THR A N 1
ATOM 1149 C CA . THR A 1 163 ? 23.748 37.792 -4.370 1.00 40.49 193 THR A CA 1
ATOM 1150 C C . THR A 1 163 ? 23.919 37.445 -2.884 1.00 39.67 193 THR A C 1
ATOM 1151 O O . THR A 1 163 ? 23.805 36.283 -2.498 1.00 40.12 193 THR A O 1
ATOM 1155 N N . TYR A 1 164 ? 24.247 38.440 -2.064 1.00 36.95 194 TYR A N 1
ATOM 1156 C CA . TYR A 1 164 ? 24.348 38.253 -0.609 1.00 35.73 194 TYR A CA 1
ATOM 1157 C C . TYR A 1 164 ? 23.440 39.270 0.065 1.00 37.34 194 TYR A C 1
ATOM 1158 O O . TYR A 1 164 ? 23.743 40.468 0.087 1.00 37.85 194 TYR A O 1
ATOM 1167 N N . GLY A 1 165 ? 22.313 38.799 0.592 1.00 36.70 195 GLY A N 1
ATOM 1168 C CA . GLY A 1 165 ? 21.284 39.701 1.068 1.00 36.55 195 GLY A CA 1
ATOM 1169 C C . GLY A 1 165 ? 20.867 40.575 -0.104 1.00 36.61 195 GLY A C 1
ATOM 1170 O O . GLY A 1 165 ? 20.599 40.059 -1.189 1.00 37.45 195 GLY A O 1
ATOM 1171 N N . PRO A 1 166 ? 20.859 41.908 0.089 1.00 36.51 196 PRO A N 1
ATOM 1172 C CA . PRO A 1 166 ? 20.465 42.832 -0.969 1.00 35.16 196 PRO A CA 1
ATOM 1173 C C . PRO A 1 166 ? 21.560 43.152 -2.003 1.00 34.48 196 PRO A C 1
ATOM 1174 O O . PRO A 1 166 ? 21.290 43.893 -2.962 1.00 35.74 196 PRO A O 1
ATOM 1178 N N . PHE A 1 167 ? 22.761 42.600 -1.836 1.00 32.44 197 PHE A N 1
ATOM 1179 C CA . PHE A 1 167 ? 23.907 42.989 -2.671 1.00 33.14 197 PHE A CA 1
ATOM 1180 C C . PHE A 1 167 ? 24.206 41.991 -3.769 1.00 34.95 197 PHE A C 1
ATOM 1181 O O . PHE A 1 167 ? 24.200 40.789 -3.521 1.00 37.67 197 PHE A O 1
ATOM 1189 N N . GLN A 1 168 ? 24.455 42.482 -4.984 1.00 33.07 198 GLN A N 1
ATOM 1190 C CA . GLN A 1 168 ? 24.981 41.622 -6.034 1.00 33.10 198 GLN A CA 1
ATOM 1191 C C . GLN A 1 168 ? 26.479 41.821 -6.175 1.00 32.75 198 GLN A C 1
ATOM 1192 O O . GLN A 1 168 ? 26.937 42.942 -6.378 1.00 32.68 198 GLN A O 1
ATOM 1198 N N . ILE A 1 169 ? 27.238 40.729 -6.064 1.00 31.87 199 ILE A N 1
ATOM 1199 C CA . ILE A 1 169 ? 28.686 40.773 -6.174 1.00 31.99 199 ILE A CA 1
ATOM 1200 C C . ILE A 1 169 ? 29.101 40.034 -7.439 1.00 33.03 199 ILE A C 1
ATOM 1201 O O . ILE A 1 169 ? 28.637 38.916 -7.681 1.00 33.12 199 ILE A O 1
ATOM 1206 N N . ARG A 1 170 ? 29.969 40.665 -8.232 1.00 32.02 200 ARG A N 1
ATOM 1207 C CA . ARG A 1 170 ? 30.496 40.078 -9.455 1.00 34.87 200 ARG A CA 1
ATOM 1208 C C . ARG A 1 170 ? 32.009 40.168 -9.449 1.00 34.30 200 ARG A C 1
ATOM 1209 O O . ARG A 1 170 ? 32.563 41.135 -8.940 1.00 34.75 200 ARG A O 1
ATOM 1213 N N . ILE A 1 171 ? 32.671 39.170 -10.035 1.00 33.68 201 ILE A N 1
ATOM 1214 C CA . ILE A 1 171 ? 34.117 39.209 -10.207 1.00 34.15 201 ILE A CA 1
ATOM 1215 C C . ILE A 1 171 ? 34.428 39.725 -11.610 1.00 34.44 201 ILE A C 1
ATOM 1216 O O . ILE A 1 171 ? 33.987 39.141 -12.606 1.00 33.29 201 ILE A O 1
ATOM 1221 N N . GLN A 1 172 ? 35.141 40.845 -11.688 1.00 33.74 202 GLN A N 1
ATOM 1222 C CA . GLN A 1 172 ? 35.507 41.429 -12.98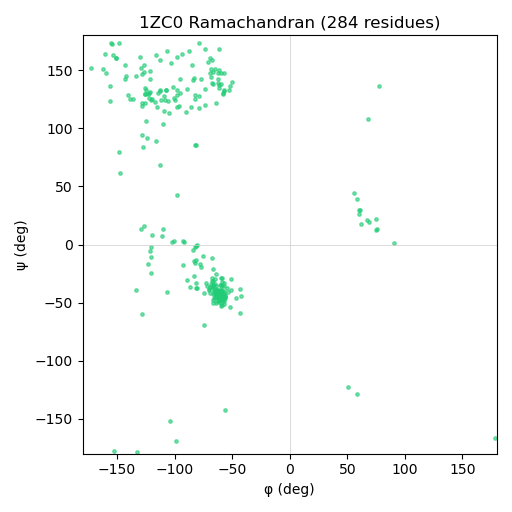3 1.00 37.97 202 GLN A CA 1
ATOM 1223 C C . GLN A 1 172 ? 36.829 40.878 -13.499 1.00 39.51 202 GLN A C 1
ATOM 1224 O O . GLN A 1 172 ? 37.027 40.763 -14.707 1.00 39.18 202 GLN A O 1
ATOM 1227 N N . ASP A 1 173 ? 37.726 40.522 -12.582 1.00 39.44 203 ASP A N 1
ATOM 1228 C CA . ASP A 1 173 ? 39.080 40.080 -12.934 1.00 40.74 203 ASP A CA 1
ATOM 1229 C C . ASP A 1 173 ? 39.727 39.340 -11.774 1.00 39.51 203 ASP A C 1
ATOM 1230 O O . ASP A 1 173 ? 39.420 39.609 -10.609 1.00 32.84 203 ASP A O 1
ATOM 1235 N N . MET A 1 174 ? 40.619 38.407 -12.107 1.00 39.60 204 MET A N 1
ATOM 1236 C CA . MET A 1 174 ? 41.424 37.681 -11.129 1.00 40.60 204 MET A CA 1
ATOM 1237 C C . MET A 1 174 ? 42.853 37.545 -11.656 1.00 40.87 204 MET A C 1
ATOM 1238 O O . MET A 1 174 ? 43.076 37.072 -12.774 1.00 39.58 204 MET A O 1
ATOM 1245 N N . LYS A 1 175 ? 43.812 37.990 -10.860 1.00 41.11 205 LYS A N 1
ATOM 1246 C CA . LYS A 1 175 ? 45.219 38.002 -11.242 1.00 43.01 205 LYS A CA 1
ATOM 1247 C C . LYS A 1 175 ? 46.059 37.317 -10.149 1.00 44.12 205 LYS A C 1
ATOM 1248 O O . LYS A 1 175 ? 46.068 37.764 -8.993 1.00 39.72 205 LYS A O 1
ATOM 1252 N N . GLU A 1 176 ? 46.750 36.237 -10.513 1.00 44.13 206 GLU A N 1
ATOM 1253 C CA . GLU A 1 176 ? 47.633 35.538 -9.578 1.00 47.84 206 GLU A CA 1
ATOM 1254 C C . GLU A 1 176 ? 49.043 36.108 -9.627 1.00 49.72 206 GLU A C 1
ATOM 1255 O O . GLU A 1 176 ? 49.723 36.010 -10.642 1.00 51.43 206 GLU A O 1
ATOM 1258 N N . CYS A 1 177 ? 49.470 36.721 -8.531 1.00 50.98 207 CYS A N 1
ATOM 1259 C CA . CYS A 1 177 ? 50.838 37.190 -8.387 1.00 51.84 207 CYS A CA 1
ATOM 1260 C C . CYS A 1 177 ? 51.604 36.137 -7.581 1.00 53.27 207 CYS A C 1
ATOM 1261 O O . CYS A 1 177 ? 50.976 35.273 -6.952 1.00 51.71 207 CYS A O 1
ATOM 1265 N N . PRO A 1 178 ? 52.958 36.158 -7.641 1.00 54.93 208 PRO A N 1
ATOM 1266 C CA . PRO A 1 178 ? 53.757 35.178 -6.897 1.00 53.12 208 PRO A CA 1
ATOM 1267 C C . PRO A 1 178 ? 53.293 34.915 -5.465 1.00 50.91 208 PRO A C 1
ATOM 1268 O O . PRO A 1 178 ? 53.292 33.766 -5.033 1.00 51.37 208 PRO A O 1
ATOM 1272 N N . GLU A 1 179 ? 52.855 35.956 -4.755 1.00 46.59 209 GLU A N 1
ATOM 1273 C CA . GLU A 1 179 ? 52.631 35.846 -3.321 1.00 42.43 209 GLU A CA 1
ATOM 1274 C C . GLU A 1 179 ? 51.198 36.161 -2.864 1.00 39.09 209 GLU A C 1
ATOM 1275 O O . GLU A 1 179 ? 50.844 35.974 -1.697 1.00 37.08 209 GLU A O 1
ATOM 1281 N N . TYR A 1 180 ? 50.366 36.608 -3.795 1.00 35.92 210 TYR A N 1
ATOM 1282 C CA . TYR A 1 180 ? 48.974 36.894 -3.466 1.00 34.53 210 TYR A CA 1
ATOM 1283 C C . TYR A 1 180 ? 48.156 36.923 -4.744 1.00 33.32 210 TYR A C 1
ATOM 1284 O O . TYR A 1 180 ? 48.719 36.977 -5.841 1.00 33.60 210 TYR A O 1
ATOM 1293 N N . THR A 1 181 ? 46.836 36.845 -4.584 1.00 30.89 211 THR A N 1
ATOM 1294 C CA . THR A 1 181 ? 45.897 36.884 -5.691 1.00 31.07 211 THR A CA 1
ATOM 1295 C C . THR A 1 181 ? 45.089 38.150 -5.566 1.00 31.56 211 THR A C 1
ATOM 1296 O O . THR A 1 181 ? 44.552 38.441 -4.494 1.00 28.36 211 THR A O 1
ATOM 1300 N N . VAL A 1 182 ? 44.992 38.899 -6.663 1.00 29.76 212 VAL A N 1
ATOM 1301 C CA . VAL A 1 182 ? 44.171 40.108 -6.680 1.00 30.99 212 VAL A CA 1
ATOM 1302 C C . VAL A 1 182 ? 42.895 39.852 -7.472 1.00 31.68 212 VAL A C 1
ATOM 1303 O O . VAL A 1 182 ? 42.951 39.429 -8.632 1.00 30.25 212 VAL A O 1
ATOM 1307 N N . ARG A 1 183 ? 41.748 40.074 -6.824 1.00 30.61 213 ARG A N 1
ATOM 1308 C CA . ARG A 1 183 ? 40.455 39.995 -7.488 1.00 30.13 213 ARG A CA 1
ATOM 1309 C C . ARG A 1 183 ? 39.843 41.376 -7.544 1.00 31.62 213 ARG A C 1
ATOM 1310 O O . ARG A 1 183 ? 39.825 42.106 -6.549 1.00 31.08 213 ARG A O 1
ATOM 1318 N N . GLN A 1 184 ? 39.351 41.736 -8.721 1.00 30.17 214 GLN A N 1
ATOM 1319 C CA . GLN A 1 184 ? 38.573 42.954 -8.876 1.00 30.24 214 GLN A CA 1
ATOM 1320 C C . GLN A 1 184 ? 37.107 42.568 -8.834 1.00 31.14 214 GLN A C 1
ATOM 1321 O O . GLN A 1 184 ? 36.633 41.797 -9.673 1.00 31.45 214 GLN A O 1
ATOM 1327 N N . LEU A 1 185 ? 36.396 43.096 -7.843 1.00 30.97 215 LEU A N 1
ATOM 1328 C CA . LEU A 1 185 ? 34.993 42.781 -7.645 1.00 29.24 215 LEU A CA 1
ATOM 1329 C C . LEU A 1 185 ? 34.183 44.058 -7.838 1.00 29.84 215 LEU A C 1
ATOM 1330 O O . LEU A 1 185 ? 34.728 45.170 -7.785 1.00 29.14 215 LEU A O 1
ATOM 1335 N N . THR A 1 186 ? 32.880 43.885 -8.037 1.00 28.57 216 THR A N 1
ATOM 1336 C CA . THR A 1 186 ? 31.927 44.984 -7.903 1.00 29.75 216 THR A CA 1
ATOM 1337 C C . THR A 1 186 ? 30.820 44.572 -6.948 1.00 29.28 216 THR A C 1
ATOM 1338 O O . THR A 1 186 ? 30.458 43.390 -6.866 1.00 31.73 216 THR A O 1
ATOM 1342 N N . ILE A 1 187 ? 30.284 45.550 -6.221 1.00 26.96 217 ILE A N 1
ATOM 1343 C CA . ILE A 1 187 ? 29.158 45.314 -5.364 1.00 24.08 217 ILE A CA 1
ATOM 1344 C C . ILE A 1 187 ? 28.068 46.296 -5.734 1.00 25.23 217 ILE A C 1
ATOM 1345 O O . ILE A 1 187 ? 28.330 47.505 -5.892 1.00 24.38 217 ILE A O 1
ATOM 1350 N N . GLN A 1 188 ? 26.857 45.778 -5.939 1.00 25.24 218 GLN A N 1
ATOM 1351 C CA . GLN A 1 188 ? 25.759 46.626 -6.385 1.00 24.60 218 GLN A CA 1
ATOM 1352 C C . GLN A 1 188 ? 24.569 46.536 -5.446 1.00 26.22 218 GLN A C 1
ATOM 1353 O O . GLN A 1 188 ? 24.145 45.441 -5.070 1.00 27.91 218 GLN A O 1
ATOM 1359 N N . TYR A 1 189 ? 24.033 47.701 -5.090 1.00 26.38 219 TYR A N 1
ATOM 1360 C CA . TYR A 1 189 ? 22.791 47.805 -4.355 1.00 27.38 219 TYR A CA 1
ATOM 1361 C C . TYR A 1 189 ? 21.901 48.774 -5.121 1.00 27.65 219 TYR A C 1
ATOM 1362 O O . TYR A 1 189 ? 22.287 49.930 -5.322 1.00 25.94 219 TYR A O 1
ATOM 1371 N N . GLN A 1 190 ? 20.713 48.314 -5.531 1.00 27.66 220 GLN A N 1
ATOM 1372 C CA . GLN A 1 190 ? 19.799 49.102 -6.364 1.00 29.22 220 GLN A CA 1
ATOM 1373 C C . GLN A 1 190 ? 20.592 49.633 -7.561 1.00 27.23 220 GLN A C 1
ATOM 1374 O O . GLN A 1 190 ? 21.222 48.838 -8.262 1.00 28.29 220 GLN A O 1
ATOM 1380 N N . GLU A 1 191 ? 20.616 50.955 -7.741 1.00 23.41 221 GLU A N 1
ATOM 1381 C CA . GLU A 1 191 ? 21.219 51.591 -8.925 1.00 22.91 221 GLU A CA 1
ATOM 1382 C C . GLU A 1 191 ? 22.728 51.759 -8.832 1.00 25.24 221 GLU A C 1
ATOM 1383 O O . GLU A 1 191 ? 23.386 52.030 -9.830 1.00 24.62 221 GLU A O 1
ATOM 1389 N N . GLU A 1 192 ? 23.277 51.627 -7.628 1.00 21.41 222 GLU A N 1
ATOM 1390 C CA . GLU A 1 192 ? 24.670 51.991 -7.408 1.00 23.94 222 GLU A CA 1
ATOM 1391 C C . GLU A 1 192 ? 25.594 50.782 -7.390 1.00 24.77 222 GLU A C 1
ATOM 1392 O O . GLU A 1 192 ? 25.381 49.840 -6.626 1.00 24.95 222 GLU A O 1
ATOM 1398 N N . ARG A 1 193 ? 26.629 50.822 -8.231 1.00 23.69 223 ARG A N 1
ATOM 1399 C CA . ARG A 1 193 ? 27.629 49.749 -8.291 1.00 24.24 223 ARG A CA 1
ATOM 1400 C C . ARG A 1 193 ? 29.009 50.337 -8.003 1.00 26.03 223 ARG A C 1
ATOM 1401 O O . ARG A 1 193 ? 29.376 51.357 -8.598 1.00 26.26 223 ARG A O 1
ATOM 1409 N N . ARG A 1 194 ? 29.755 49.695 -7.093 1.00 24.98 224 ARG A N 1
ATOM 1410 C CA . ARG A 1 194 ? 31.063 50.159 -6.646 1.00 25.01 224 ARG A CA 1
ATOM 1411 C C . ARG A 1 194 ? 32.122 49.110 -6.922 1.00 27.02 224 ARG A C 1
ATOM 1412 O O . ARG A 1 194 ? 31.829 47.915 -6.882 1.00 27.54 224 ARG A O 1
ATOM 1420 N N . SER A 1 195 ? 33.352 49.556 -7.171 1.00 27.54 225 SER A N 1
ATOM 1421 C CA . SER A 1 195 ? 34.501 48.643 -7.295 1.00 27.27 225 SER A CA 1
ATOM 1422 C C . SER A 1 195 ? 35.095 48.296 -5.939 1.00 27.69 225 SER A C 1
ATOM 1423 O O . SER A 1 195 ? 35.147 49.137 -5.039 1.00 28.62 225 SER A O 1
ATOM 1426 N N . VAL A 1 196 ? 35.500 47.043 -5.773 1.00 27.21 226 VAL A N 1
ATOM 1427 C CA . VAL A 1 196 ? 36.206 46.652 -4.554 1.00 26.44 226 VAL A CA 1
ATOM 1428 C C . VAL A 1 196 ? 37.372 45.783 -5.012 1.00 29.70 226 VAL A C 1
ATOM 1429 O O . VAL A 1 196 ? 37.172 44.807 -5.741 1.00 31.56 226 VAL A O 1
ATOM 1433 N N . LYS A 1 197 ? 38.587 46.158 -4.616 1.00 27.24 227 LYS A N 1
ATOM 1434 C CA . LYS A 1 197 ? 39.764 45.308 -4.848 1.00 27.50 227 LYS A CA 1
ATOM 1435 C C . LYS A 1 197 ? 39.932 44.364 -3.658 1.00 27.93 227 LYS A C 1
ATOM 1436 O O . LYS A 1 197 ? 39.829 44.785 -2.510 1.00 27.46 227 LYS A O 1
ATOM 1442 N N . HIS A 1 198 ? 40.173 43.087 -3.939 1.00 26.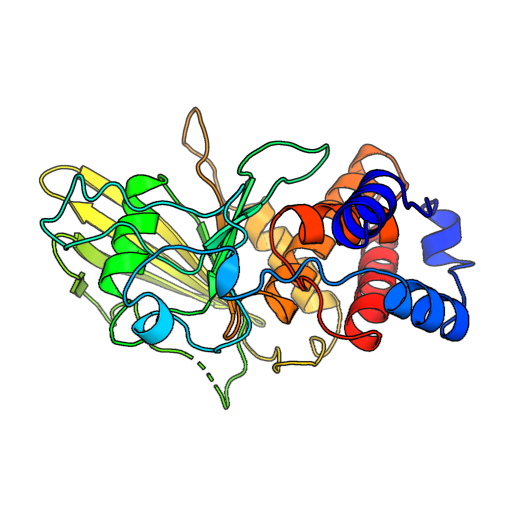23 228 HIS A N 1
ATOM 1443 C CA . HIS A 1 198 ? 40.320 42.069 -2.908 1.00 26.91 228 HIS A CA 1
ATOM 1444 C C . HIS A 1 198 ? 41.699 41.440 -3.113 1.00 28.54 228 HIS A C 1
ATOM 1445 O O . HIS A 1 198 ? 42.029 41.013 -4.227 1.00 28.80 228 HIS A O 1
ATOM 1452 N N . ILE A 1 199 ? 42.507 41.425 -2.058 1.00 25.26 229 ILE A N 1
ATOM 1453 C CA . ILE A 1 199 ? 43.830 40.784 -2.100 1.00 26.70 229 ILE A CA 1
ATOM 1454 C C . ILE A 1 199 ? 43.872 39.627 -1.111 1.00 29.32 229 ILE A C 1
ATOM 1455 O O . ILE A 1 199 ? 43.630 39.812 0.107 1.00 28.63 229 ILE A O 1
ATOM 1460 N N . 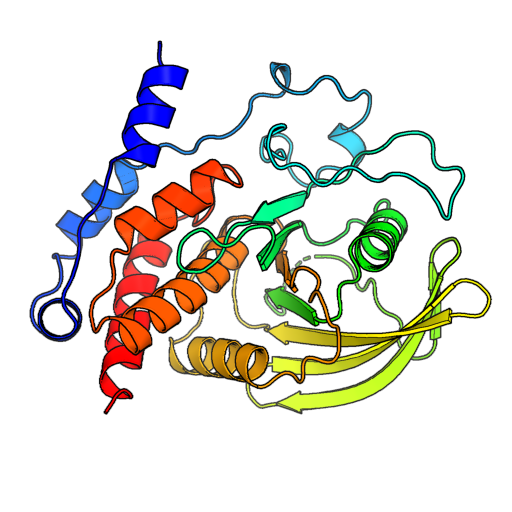LEU A 1 200 ? 44.168 38.435 -1.630 1.00 27.37 230 LEU A N 1
ATOM 1461 C CA . LEU A 1 200 ? 44.246 37.258 -0.771 1.00 28.44 230 LEU A CA 1
ATOM 1462 C C . LEU A 1 200 ? 45.701 36.842 -0.665 1.00 29.81 230 LEU A C 1
ATOM 1463 O O . LEU A 1 200 ? 46.311 36.463 -1.665 1.00 29.14 230 LEU A O 1
ATOM 1468 N N . PHE A 1 201 ? 46.249 36.934 0.542 1.00 27.09 231 PHE A N 1
ATOM 1469 C CA . PHE A 1 201 ? 47.629 36.585 0.807 1.00 28.54 231 PHE A CA 1
ATOM 1470 C C . PHE A 1 201 ? 47.582 35.244 1.523 1.00 29.29 231 PHE A C 1
ATOM 1471 O O . PHE A 1 201 ? 47.067 35.151 2.638 1.00 28.71 231 PHE A O 1
ATOM 1479 N N . SER A 1 202 ? 48.082 34.203 0.884 1.00 29.72 232 SER A N 1
ATOM 1480 C CA . SER A 1 202 ? 48.092 32.907 1.527 1.00 34.77 232 SER A CA 1
ATOM 1481 C C . SER A 1 202 ? 49.481 32.619 2.148 1.00 35.23 232 SER A C 1
ATOM 1482 O O . SER A 1 202 ? 50.313 33.510 2.268 1.00 39.29 232 SER A O 1
ATOM 1486 N N . ALA A 1 203 ? 49.741 31.411 2.585 1.00 37.44 233 ALA A N 1
ATOM 1487 C CA . ALA A 1 203 ? 51.059 31.157 3.198 1.00 36.27 233 ALA A CA 1
ATOM 1488 C C . ALA A 1 203 ? 51.353 32.012 4.458 1.00 34.18 233 ALA A C 1
ATOM 1489 O O . ALA A 1 203 ? 52.509 32.325 4.739 1.00 32.25 233 ALA A O 1
ATOM 1491 N N . TRP A 1 204 ? 50.318 32.390 5.199 1.00 29.04 234 TRP A N 1
ATOM 1492 C CA . TRP A 1 204 ? 50.524 32.994 6.513 1.00 26.84 234 TRP A CA 1
ATOM 1493 C C . TRP A 1 204 ? 49.753 32.170 7.565 1.00 29.62 234 TRP A C 1
ATOM 1494 O O . TRP A 1 204 ? 48.574 32.443 7.807 1.00 27.67 234 TRP A O 1
ATOM 1505 N N . PRO A 1 205 ? 50.413 31.168 8.178 1.00 30.81 235 PRO A N 1
ATOM 1506 C CA . PRO A 1 205 ? 49.697 30.344 9.142 1.00 33.04 235 PRO A CA 1
ATOM 1507 C C . PRO A 1 205 ? 49.343 31.123 10.401 1.00 31.27 235 PRO A C 1
ATOM 1508 O O . PRO A 1 205 ? 50.083 31.994 10.847 1.00 28.88 235 PRO A O 1
ATOM 1512 N N . ASP A 1 206 ? 48.182 30.799 10.935 1.00 31.49 236 ASP A N 1
ATOM 1513 C CA . ASP A 1 206 ? 47.735 31.299 12.190 1.00 31.21 236 ASP A CA 1
ATOM 1514 C C . ASP A 1 206 ? 48.816 31.114 13.285 1.00 27.39 236 ASP A C 1
ATOM 1515 O O . ASP A 1 206 ? 49.518 30.102 13.301 1.00 27.10 236 ASP A O 1
ATOM 1520 N N . HIS A 1 207 ? 48.977 32.122 14.145 1.00 26.41 237 HIS A N 1
ATOM 1521 C CA . HIS A 1 207 ? 49.970 32.109 15.251 1.00 27.06 237 HIS A CA 1
ATOM 1522 C C . HIS A 1 207 ? 51.420 32.001 14.815 1.00 28.52 237 HIS A C 1
ATOM 1523 O O . HIS A 1 207 ? 52.282 31.678 15.626 1.00 28.30 237 HIS A O 1
ATOM 1535 N N . GLN A 1 208 ? 51.678 32.286 13.543 1.00 28.22 238 GLN A N 1
ATOM 1536 C CA . GLN A 1 208 ? 53.020 32.214 12.983 1.00 28.33 238 GLN A CA 1
ATOM 1537 C C . GLN A 1 208 ? 53.319 33.471 12.167 1.00 27.90 238 GLN A C 1
ATOM 1538 O O . GLN A 1 208 ? 52.500 34.385 12.103 1.00 26.78 238 GLN A O 1
ATOM 1544 N N . THR A 1 209 ? 54.510 33.523 11.563 1.00 27.81 239 THR A N 1
ATOM 1545 C CA . THR A 1 209 ? 54.870 34.649 10.705 1.00 28.00 239 THR A CA 1
ATOM 1546 C C . THR A 1 209 ? 54.821 34.154 9.252 1.00 30.55 239 THR A C 1
ATOM 1547 O O . THR A 1 209 ? 54.796 32.932 9.029 1.00 30.10 239 THR A O 1
ATOM 1551 N N . PRO A 1 210 ? 54.847 35.086 8.269 1.00 29.49 240 PRO A N 1
ATOM 1552 C CA . PRO A 1 210 ? 55.074 34.697 6.878 1.00 30.96 240 PRO A CA 1
ATOM 1553 C C . PRO A 1 210 ? 56.452 34.036 6.740 1.00 32.62 240 PRO A C 1
ATOM 1554 O O . PRO A 1 210 ? 57.290 34.117 7.658 1.00 30.04 240 PRO A O 1
ATOM 1558 N N . GLU A 1 211 ? 56.692 33.410 5.587 1.00 32.72 241 GLU A N 1
ATOM 1559 C CA . GLU A 1 211 ? 57.917 32.648 5.373 1.00 35.57 241 GLU A CA 1
ATOM 1560 C C . GLU A 1 211 ? 59.116 33.589 5.447 1.00 32.83 241 GLU A C 1
ATOM 1561 O O . GLU A 1 211 ? 60.137 33.257 6.024 1.00 35.88 241 GLU A O 1
ATOM 1564 N N . SER A 1 212 ? 58.958 34.789 4.901 1.00 31.14 242 SER A N 1
ATOM 1565 C CA . SER A 1 212 ? 60.020 35.803 4.956 1.00 27.98 242 SER A CA 1
ATOM 1566 C C . SER A 1 212 ? 59.312 37.143 4.851 1.00 26.13 242 SER A C 1
ATOM 1567 O O . SER A 1 212 ? 58.104 37.196 4.613 1.00 28.31 242 SER A O 1
ATOM 1570 N N . ALA A 1 213 ? 60.040 38.236 5.030 1.00 24.98 243 ALA A N 1
ATOM 1571 C CA . ALA A 1 213 ? 59.389 39.547 5.059 1.00 25.52 243 ALA A CA 1
ATOM 1572 C C . ALA A 1 213 ? 59.144 40.133 3.662 1.00 26.69 243 ALA A C 1
ATOM 1573 O O . ALA A 1 213 ? 58.242 40.937 3.486 1.00 28.04 243 ALA A O 1
ATOM 1575 N N . GLY A 1 214 ? 59.963 39.741 2.697 1.00 26.84 244 GLY A N 1
ATOM 1576 C CA . GLY A 1 214 ? 59.826 40.211 1.300 1.00 27.06 244 GLY A CA 1
ATOM 1577 C C . GLY A 1 214 ? 58.378 40.231 0.790 1.00 25.58 244 GLY A C 1
ATOM 1578 O O . GLY A 1 214 ? 57.880 41.274 0.367 1.00 26.42 244 GLY A O 1
ATOM 1579 N N . PRO A 1 215 ? 57.701 39.064 0.788 1.00 27.45 245 PRO A N 1
ATOM 1580 C CA . PRO A 1 215 ? 56.303 38.989 0.344 1.00 27.24 245 PRO A CA 1
ATOM 1581 C C . PRO A 1 215 ? 55.348 39.905 1.121 1.00 26.78 245 PRO A C 1
ATOM 1582 O O . PRO A 1 215 ? 54.432 40.478 0.522 1.00 26.46 245 PRO A O 1
ATOM 1586 N N . LEU A 1 216 ? 55.534 40.009 2.443 1.00 24.92 246 LEU A N 1
ATOM 1587 C CA . LEU A 1 216 ? 54.752 40.949 3.246 1.00 25.31 246 LEU A CA 1
ATOM 1588 C C . LEU A 1 216 ? 54.951 42.397 2.802 1.00 24.44 246 LEU A C 1
ATOM 1589 O O . LEU A 1 216 ? 53.978 43.154 2.683 1.00 25.21 246 LEU A O 1
ATOM 1594 N N . LEU A 1 217 ? 56.201 42.788 2.554 1.00 25.32 247 LEU A N 1
ATOM 1595 C CA . LEU A 1 217 ? 56.433 44.154 2.095 1.00 25.10 247 LEU A CA 1
ATOM 1596 C C . LEU A 1 217 ? 55.849 44.388 0.689 1.00 26.78 247 LEU A C 1
ATOM 1597 O O . LEU A 1 217 ? 55.380 45.483 0.384 1.00 27.29 247 LEU A O 1
ATOM 1602 N N . ARG A 1 218 ? 55.889 43.369 -0.170 1.00 26.67 248 ARG A N 1
ATOM 1603 C CA . ARG A 1 218 ? 55.232 43.495 -1.485 1.00 27.36 248 ARG A CA 1
ATOM 1604 C C . ARG A 1 218 ? 53.707 43.597 -1.361 1.00 27.95 248 ARG A C 1
ATOM 1605 O O . ARG A 1 218 ? 53.046 44.303 -2.146 1.00 25.70 248 ARG A O 1
ATOM 1613 N N . LEU A 1 219 ? 53.150 42.946 -0.337 1.00 26.08 249 LEU A N 1
ATOM 1614 C CA . LEU A 1 219 ? 51.721 43.065 -0.053 1.00 27.34 249 LEU A CA 1
ATOM 1615 C C . LEU A 1 219 ? 51.400 44.490 0.387 1.00 28.60 249 LEU A C 1
ATOM 1616 O O . LEU A 1 219 ? 50.450 45.112 -0.109 1.00 27.11 249 LEU A O 1
ATOM 1621 N N . VAL A 1 220 ? 52.192 45.018 1.323 1.00 27.46 250 VAL A N 1
ATOM 1622 C CA . VAL A 1 220 ? 52.015 46.405 1.752 1.00 28.33 250 VAL A CA 1
ATOM 1623 C C . VAL A 1 220 ? 52.111 47.371 0.554 1.00 31.22 250 VAL A C 1
ATOM 1624 O O . VAL A 1 220 ? 51.294 48.288 0.434 1.00 30.18 250 VAL A O 1
ATOM 1628 N N . ALA A 1 221 ? 53.094 47.166 -0.322 1.00 28.70 251 ALA A N 1
ATOM 1629 C CA . ALA A 1 221 ? 53.221 48.012 -1.530 1.00 31.86 251 ALA A CA 1
ATOM 1630 C C . ALA A 1 221 ? 51.995 47.904 -2.444 1.00 31.73 251 ALA A C 1
ATOM 1631 O O . ALA A 1 221 ? 51.529 48.914 -3.002 1.00 33.76 251 ALA A O 1
ATOM 1633 N N . GLU A 1 222 ? 51.480 46.692 -2.607 1.00 31.08 252 GLU A N 1
ATOM 1634 C CA . GLU A 1 222 ? 50.256 46.451 -3.383 1.00 33.19 252 GLU A CA 1
ATOM 1635 C C . GLU A 1 222 ? 49.060 47.253 -2.843 1.00 34.39 252 GLU A C 1
ATOM 1636 O O . GLU A 1 222 ? 48.273 47.825 -3.618 1.00 32.46 252 GLU A O 1
ATOM 1642 N N . VAL A 1 223 ? 48.936 47.305 -1.514 1.00 33.79 253 VAL A N 1
ATOM 1643 C CA . VAL A 1 223 ? 47.930 48.132 -0.855 1.00 35.36 253 VAL A CA 1
ATOM 1644 C C . VAL A 1 223 ? 48.170 49.607 -1.146 1.00 38.27 253 VAL A C 1
ATOM 1645 O O . VAL A 1 223 ? 47.241 50.322 -1.517 1.00 38.25 253 VAL A O 1
ATOM 1649 N N . GLU A 1 224 ? 49.414 50.055 -0.983 1.00 41.62 254 GLU A N 1
ATOM 1650 C CA . GLU A 1 224 ? 49.766 51.467 -1.178 1.00 47.61 254 GLU A CA 1
ATOM 1651 C C . GLU A 1 224 ? 49.444 51.956 -2.580 1.00 50.72 254 GLU A C 1
ATOM 1652 O O . GLU A 1 224 ? 48.962 53.073 -2.754 1.00 52.45 254 GLU A O 1
ATOM 1658 N N . GLU A 1 225 ? 49.697 51.110 -3.571 1.00 52.24 255 GLU A N 1
ATOM 1659 C CA . GLU A 1 225 ? 49.563 51.503 -4.965 1.00 55.34 255 GLU A CA 1
ATOM 1660 C C . GLU A 1 225 ? 48.123 51.375 -5.452 1.00 56.29 255 GLU A C 1
ATOM 1661 O O . GLU A 1 225 ? 47.811 51.757 -6.579 1.00 57.09 255 GLU A O 1
ATOM 1664 N N . SER A 1 226 ? 47.249 50.842 -4.602 1.00 56.58 256 SER A N 1
ATOM 1665 C CA . SER A 1 226 ? 45.838 50.705 -4.943 1.00 57.71 256 SER A CA 1
ATOM 1666 C C . SER A 1 226 ? 45.231 52.095 -5.136 1.00 61.21 256 SER A C 1
ATOM 1667 O O . SER A 1 226 ? 45.302 52.932 -4.231 1.00 60.67 256 SER A O 1
ATOM 1670 N N . PRO A 1 227 ? 44.666 52.353 -6.333 1.00 64.49 257 PRO A N 1
ATOM 1671 C CA . PRO A 1 227 ? 44.130 53.674 -6.668 1.00 67.18 257 PRO A CA 1
ATOM 1672 C C . PRO A 1 227 ? 42.995 54.072 -5.736 1.00 69.51 257 PRO A C 1
ATOM 1673 O O . PRO A 1 227 ? 42.124 53.248 -5.432 1.00 69.88 257 PRO A O 1
ATOM 1677 N N . GLU A 1 228 ? 43.033 55.315 -5.260 1.00 72.00 258 GLU A N 1
ATOM 1678 C CA . GLU A 1 228 ? 41.960 55.859 -4.430 1.00 74.25 258 GLU A CA 1
ATOM 1679 C C . GLU A 1 228 ? 41.194 56.905 -5.235 1.00 75.19 258 GLU A C 1
ATOM 1680 O O . GLU A 1 228 ? 41.791 57.813 -5.825 1.00 77.05 258 GLU A O 1
ATOM 1682 N N . THR A 1 229 ? 39.874 56.759 -5.282 1.00 74.57 259 THR A N 1
ATOM 1683 C CA . THR A 1 229 ? 39.037 57.675 -6.049 1.00 73.69 259 THR A CA 1
ATOM 1684 C C . THR A 1 229 ? 38.265 58.623 -5.130 1.00 72.25 259 THR A C 1
ATOM 1685 O O . THR A 1 229 ? 38.165 59.817 -5.413 1.00 73.08 259 THR A O 1
ATOM 1687 N N . ALA A 1 230 ? 37.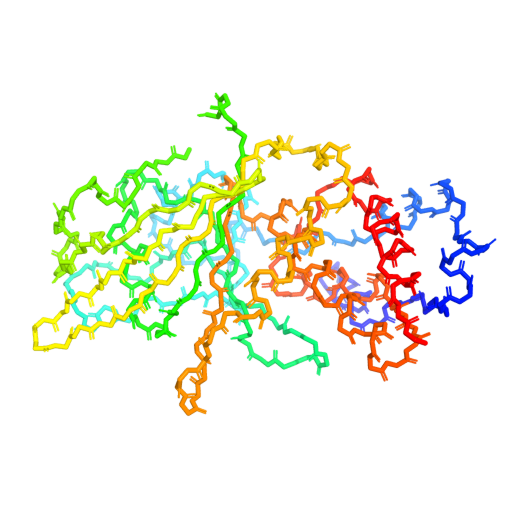755 58.085 -4.022 1.00 69.53 260 ALA A N 1
ATOM 1688 C CA . ALA A 1 230 ? 36.833 58.799 -3.127 1.00 67.55 260 ALA A CA 1
ATOM 1689 C C . ALA A 1 230 ? 37.411 60.058 -2.480 1.00 65.59 260 ALA A C 1
ATOM 1690 O O . ALA A 1 230 ? 38.610 60.128 -2.195 1.00 66.07 260 ALA A O 1
ATOM 1692 N N . ALA A 1 231 ? 36.542 61.044 -2.252 1.00 62.96 261 ALA A N 1
ATOM 1693 C CA . ALA A 1 231 ? 36.910 62.275 -1.550 1.00 61.00 261 ALA A CA 1
ATOM 1694 C C . ALA A 1 231 ? 37.253 61.971 -0.094 1.00 60.19 261 ALA A C 1
ATOM 1695 O O . ALA A 1 231 ? 38.153 62.584 0.487 1.00 61.23 261 ALA A O 1
ATOM 1697 N N . HIS A 1 232 ? 36.524 61.022 0.485 1.00 56.79 262 HIS A N 1
ATOM 1698 C CA . HIS A 1 232 ? 36.751 60.600 1.859 1.00 54.45 262 HIS A CA 1
ATOM 1699 C C . HIS A 1 232 ? 36.918 59.071 1.863 1.00 51.55 262 HIS A C 1
ATOM 1700 O O . HIS A 1 232 ? 35.942 58.341 2.088 1.00 51.69 262 HIS A O 1
ATOM 1702 N N . PRO A 1 233 ? 38.150 58.588 1.586 1.00 47.41 263 PRO A N 1
ATOM 1703 C CA . PRO A 1 233 ? 38.402 57.148 1.444 1.00 44.96 263 PRO A CA 1
ATOM 1704 C C . PRO A 1 233 ? 37.871 56.361 2.646 1.00 42.00 263 PRO A C 1
ATOM 1705 O O . PRO A 1 233 ? 38.015 56.790 3.807 1.00 41.51 263 PRO A O 1
ATOM 1709 N N . GLY A 1 234 ? 37.230 55.235 2.366 1.00 36.49 264 GLY A N 1
ATOM 1710 C CA . GLY A 1 234 ? 36.683 54.419 3.428 1.00 33.26 264 GLY A CA 1
ATOM 1711 C C . GLY A 1 234 ? 37.829 53.618 4.046 1.00 30.41 264 GLY A C 1
ATOM 1712 O O . GLY A 1 234 ? 38.962 53.632 3.546 1.00 29.21 264 GLY A O 1
ATOM 1713 N N . PRO A 1 235 ? 37.536 52.906 5.132 1.00 30.23 265 PRO A N 1
ATOM 1714 C CA . PRO A 1 235 ? 38.577 52.081 5.716 1.00 27.50 265 PRO A CA 1
ATOM 1715 C C . PRO A 1 235 ? 38.955 50.914 4.816 1.00 28.51 265 PRO A C 1
ATOM 1716 O O . PRO A 1 235 ? 38.127 50.416 4.043 1.00 26.73 265 PRO A O 1
ATOM 1720 N N . ILE A 1 236 ? 40.209 50.491 4.924 1.00 26.43 266 ILE A N 1
ATOM 1721 C CA . ILE A 1 236 ? 40.656 49.234 4.325 1.00 26.75 266 ILE A CA 1
ATOM 1722 C C . ILE A 1 236 ? 40.271 48.096 5.273 1.00 26.56 266 ILE A C 1
ATOM 1723 O O . ILE A 1 236 ? 40.610 48.149 6.459 1.00 25.99 266 ILE A O 1
ATOM 1728 N N . VAL A 1 237 ? 39.546 47.092 4.773 1.00 25.24 267 VAL A N 1
ATOM 1729 C CA . VAL A 1 237 ? 39.200 45.919 5.597 1.00 24.47 267 VAL A CA 1
ATOM 1730 C C . VAL A 1 237 ? 40.396 44.963 5.568 1.00 25.46 267 VAL A C 1
ATOM 1731 O O . VAL A 1 237 ? 40.933 44.629 4.500 1.00 26.97 267 VAL A O 1
ATOM 1735 N N . VAL A 1 238 ? 40.827 44.550 6.753 1.00 23.99 268 VAL A N 1
ATOM 1736 C CA . VAL A 1 238 ? 41.890 43.538 6.863 1.00 23.53 268 VAL A CA 1
ATOM 1737 C C . VAL A 1 238 ? 41.314 42.453 7.739 1.00 25.85 268 VAL A C 1
ATOM 1738 O O . VAL A 1 238 ? 40.765 42.750 8.810 1.00 26.23 268 VAL A O 1
ATOM 1742 N N . HIS A 1 239 ? 41.402 41.204 7.291 1.00 25.55 269 HIS A N 1
ATOM 1743 C CA . HIS A 1 239 ? 40.836 40.103 8.070 1.00 26.71 269 HIS A CA 1
ATOM 1744 C C . HIS A 1 239 ? 41.672 38.857 8.010 1.00 27.59 269 HIS A C 1
ATOM 1745 O O . HIS A 1 239 ? 42.446 38.640 7.062 1.00 28.08 269 HIS A O 1
ATOM 1752 N N . CYS A 1 240 ? 41.530 38.056 9.063 1.00 26.97 270 CYS A N 1
ATOM 1753 C CA . CYS A 1 240 ? 42.083 36.727 9.151 1.00 28.51 270 CYS A CA 1
ATOM 1754 C C . CYS A 1 240 ? 41.152 35.987 10.115 1.00 30.47 270 CYS A C 1
ATOM 1755 O O . CYS A 1 240 ? 40.186 36.584 10.611 1.00 32.52 270 CYS A O 1
ATOM 1758 N N . SER A 1 241 ? 41.452 34.731 10.435 1.00 28.68 271 SER A N 1
ATOM 1759 C CA . SER A 1 241 ? 40.472 33.898 11.145 1.00 28.11 271 SER A CA 1
ATOM 1760 C C . SER A 1 241 ? 39.920 34.580 12.417 1.00 28.33 271 SER A C 1
ATOM 1761 O O . SER A 1 241 ? 38.709 34.680 12.600 1.00 28.63 271 SER A O 1
ATOM 1765 N N . ALA A 1 242 ? 40.813 35.024 13.299 1.00 25.79 272 ALA A N 1
ATOM 1766 C CA . ALA A 1 242 ? 40.372 35.678 14.553 1.00 26.45 272 ALA A CA 1
ATOM 1767 C C . ALA A 1 242 ? 40.293 37.199 14.402 1.00 27.65 272 ALA A C 1
ATOM 1768 O O . ALA A 1 242 ? 39.626 37.870 15.209 1.00 28.03 272 ALA A O 1
ATOM 1770 N N . GLY A 1 243 ? 40.950 37.740 13.366 1.00 24.22 273 GLY A N 1
ATOM 1771 C CA . GLY A 1 243 ? 40.993 39.172 13.152 1.00 25.66 273 GLY A CA 1
ATOM 1772 C C . GLY A 1 243 ? 41.917 39.940 14.100 1.00 27.39 273 GLY A C 1
ATOM 1773 O O . GLY A 1 243 ? 41.758 41.140 14.262 1.00 27.65 273 GLY A O 1
ATOM 1774 N N . ILE A 1 244 ? 42.901 39.280 14.710 1.00 25.39 274 ILE A N 1
ATOM 1775 C CA . ILE A 1 244 ? 43.818 40.013 15.597 1.00 24.86 274 ILE A CA 1
ATOM 1776 C C . ILE A 1 244 ? 45.320 39.751 15.419 1.00 23.78 274 ILE A C 1
ATOM 1777 O O . ILE A 1 244 ? 46.105 40.683 15.513 1.00 25.89 274 ILE A O 1
ATOM 1782 N N . GLY A 1 245 ? 45.717 38.501 15.177 1.00 24.35 275 GLY A N 1
ATOM 1783 C CA . GLY A 1 245 ? 47.139 38.189 15.084 1.00 24.33 275 GLY A CA 1
ATOM 1784 C C . GLY A 1 245 ? 47.718 38.689 13.778 1.00 26.35 275 GLY A C 1
ATOM 1785 O O . GLY A 1 245 ? 48.495 39.645 13.738 1.00 26.07 275 GLY A O 1
ATOM 1786 N N . ARG A 1 246 ? 47.311 38.044 12.702 1.00 26.36 276 ARG A N 1
ATOM 1787 C CA . ARG A 1 246 ? 47.861 38.365 11.399 1.00 26.04 276 ARG A CA 1
ATOM 1788 C C . ARG A 1 246 ? 47.394 39.728 10.939 1.00 27.33 276 ARG A C 1
ATOM 1789 O O . ARG A 1 246 ? 48.174 40.471 10.336 1.00 26.06 276 ARG A O 1
ATOM 1797 N N . THR A 1 247 ? 46.127 40.058 11.212 1.00 25.85 277 THR A N 1
ATOM 1798 C CA . THR A 1 247 ? 45.633 41.413 10.925 1.00 24.71 277 THR A CA 1
ATOM 1799 C C . THR A 1 247 ? 46.472 42.464 11.628 1.00 25.43 277 THR A C 1
ATOM 1800 O O . THR A 1 247 ? 46.854 43.470 11.022 1.00 25.45 277 THR A O 1
ATOM 1806 N N . GLY A 1 248 ? 46.754 42.269 12.923 1.00 25.42 278 GLY A N 1
ATOM 1807 C CA . GLY A 1 248 ? 47.582 43.236 13.628 1.00 25.53 278 GLY A CA 1
ATOM 1808 C C . GLY A 1 248 ? 48.989 43.335 13.058 1.00 26.83 278 GLY A C 1
ATOM 1809 O O . GLY A 1 248 ? 49.523 44.428 12.949 1.00 26.76 278 GLY A O 1
ATOM 1810 N N . CYS A 1 249 ? 49.599 42.208 12.678 1.00 25.24 279 CYS A N 1
ATOM 1811 C CA . CYS A 1 249 ? 50.943 42.241 12.089 1.00 25.67 279 CYS A CA 1
ATOM 1812 C C . CYS A 1 249 ? 50.945 43.031 10.793 1.00 25.79 279 CYS A C 1
ATOM 1813 O O . CYS A 1 249 ? 51.831 43.850 10.570 1.00 24.71 279 CYS A O 1
ATOM 1816 N N . PHE A 1 250 ? 49.931 42.799 9.967 1.00 23.55 280 PHE A N 1
ATOM 1817 C CA . PHE A 1 250 ? 49.859 43.495 8.677 1.00 24.88 280 PHE A CA 1
ATOM 1818 C C . PHE A 1 250 ? 49.696 44.995 8.910 1.00 24.10 280 PHE A C 1
ATOM 1819 O O . PHE A 1 250 ? 50.434 45.819 8.328 1.00 25.02 280 PHE A O 1
ATOM 1827 N N . ILE A 1 251 ? 48.727 45.372 9.744 1.00 24.24 281 ILE A N 1
ATOM 1828 C CA . ILE A 1 251 ? 48.523 46.816 9.997 1.00 24.63 281 ILE A CA 1
ATOM 1829 C C . ILE A 1 251 ? 49.748 47.476 10.641 1.00 25.26 281 ILE A C 1
ATOM 1830 O O . ILE A 1 251 ? 50.183 48.565 10.216 1.00 24.92 281 ILE A O 1
ATOM 1835 N N . ALA A 1 252 ? 50.329 46.822 11.641 1.00 25.47 282 ALA A N 1
ATOM 1836 C CA . ALA A 1 252 ? 51.517 47.373 12.293 1.00 25.24 282 ALA A CA 1
ATOM 1837 C C . ALA A 1 252 ? 52.656 47.557 11.297 1.00 25.73 282 ALA A C 1
ATOM 1838 O O . ALA A 1 252 ? 53.374 48.548 11.377 1.00 25.03 282 ALA A O 1
ATOM 1840 N N . THR A 1 253 ? 52.810 46.609 10.376 1.00 24.48 283 THR A N 1
ATOM 1841 C CA . THR A 1 253 ? 53.865 46.709 9.347 1.00 25.03 283 THR A CA 1
ATOM 1842 C C . THR A 1 253 ? 53.642 47.958 8.486 1.00 25.53 283 THR A C 1
ATOM 1843 O O . THR A 1 253 ? 54.565 48.741 8.246 1.00 26.12 283 THR A O 1
ATOM 1847 N N . ARG A 1 254 ? 52.412 48.150 8.033 1.00 23.81 284 ARG A N 1
ATOM 1848 C CA . ARG A 1 254 ? 52.142 49.280 7.152 1.00 26.74 284 ARG A CA 1
ATOM 1849 C C . ARG A 1 254 ? 52.388 50.591 7.882 1.00 27.22 284 ARG A C 1
ATOM 1850 O O . ARG A 1 254 ? 53.068 51.468 7.358 1.00 24.10 284 ARG A O 1
ATOM 1858 N N . ILE A 1 255 ? 51.900 50.709 9.119 1.00 23.87 285 ILE A N 1
ATOM 1859 C CA . ILE A 1 255 ? 52.089 51.943 9.880 1.00 24.31 285 ILE A CA 1
ATOM 1860 C C . ILE A 1 255 ? 53.549 52.183 10.158 1.00 24.90 285 ILE A C 1
ATOM 1861 O O . ILE A 1 255 ? 54.021 53.326 10.051 1.00 24.27 285 ILE A O 1
ATOM 1866 N N . GLY A 1 256 ? 54.276 51.112 10.515 1.00 24.14 286 GLY A N 1
ATOM 1867 C CA . GLY A 1 256 ? 55.723 51.203 10.746 1.00 23.09 286 GLY A CA 1
ATOM 1868 C C . GLY A 1 256 ? 56.468 51.692 9.491 1.00 23.69 286 GLY A C 1
ATOM 1869 O O . GLY A 1 256 ? 57.382 52.517 9.591 1.00 24.62 286 GLY A O 1
ATOM 1870 N N . CYS A 1 257 ? 56.088 51.177 8.327 1.00 24.12 287 CYS A N 1
ATOM 1871 C CA . CYS A 1 257 ? 56.694 51.630 7.063 1.00 24.72 287 CYS A CA 1
ATOM 1872 C C . CYS A 1 257 ? 56.424 53.124 6.864 1.00 24.71 287 CYS A C 1
ATOM 1873 O O . CYS A 1 257 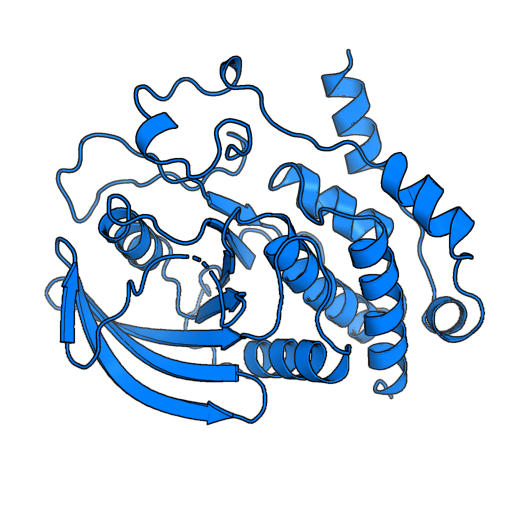? 57.317 53.884 6.466 1.00 26.64 287 CYS A O 1
ATOM 1876 N N . GLN A 1 258 ? 55.190 53.536 7.122 1.00 25.88 288 GLN A N 1
ATOM 1877 C CA . GLN A 1 258 ? 54.819 54.939 6.971 1.00 25.64 288 GLN A CA 1
ATOM 1878 C C . GLN A 1 258 ? 55.631 55.841 7.908 1.00 26.25 288 GLN A C 1
ATOM 1879 O O . GLN A 1 258 ? 56.116 56.917 7.500 1.00 26.79 288 GLN A O 1
ATOM 1885 N N . GLN A 1 259 ? 55.790 55.410 9.158 1.00 25.09 289 GLN A N 1
ATOM 1886 C CA . GLN A 1 259 ? 56.638 56.144 10.108 1.00 25.34 289 GLN A CA 1
ATOM 1887 C C . GLN A 1 259 ? 58.093 56.257 9.636 1.00 27.18 289 GLN A C 1
ATOM 1888 O O . GLN A 1 259 ? 58.683 57.345 9.661 1.00 27.39 289 GLN A O 1
ATOM 1894 N N . LEU A 1 260 ? 58.675 55.140 9.205 1.00 26.79 290 LEU A N 1
ATOM 1895 C CA . LEU A 1 260 ? 60.058 55.159 8.734 1.00 27.44 290 LEU A CA 1
ATOM 1896 C C . LEU A 1 260 ? 60.226 56.079 7.540 1.00 26.61 290 LEU A C 1
ATOM 1897 O O . LEU A 1 260 ? 61.203 56.842 7.455 1.00 26.70 290 LEU A O 1
ATOM 1902 N N . LYS A 1 261 ? 59.293 56.007 6.604 1.00 26.12 291 LYS A N 1
ATOM 1903 C CA . LYS A 1 261 ? 59.405 56.830 5.395 1.00 26.69 291 LYS A CA 1
ATOM 1904 C C . LYS A 1 261 ? 59.272 58.318 5.723 1.00 29.32 291 LYS A C 1
ATOM 1905 O O . LYS A 1 261 ? 60.034 59.142 5.193 1.00 30.14 291 LYS A O 1
ATOM 1911 N N . ALA A 1 262 ? 58.327 58.659 6.597 1.00 28.52 292 ALA A N 1
ATOM 1912 C CA . ALA A 1 262 ? 58.052 60.072 6.913 1.00 29.59 292 ALA A CA 1
ATOM 1913 C C . ALA A 1 262 ? 59.037 60.661 7.914 1.00 31.85 292 ALA A C 1
ATOM 1914 O O . ALA A 1 262 ? 59.425 61.816 7.788 1.00 31.48 292 ALA A O 1
ATOM 1916 N N . ARG A 1 263 ? 59.465 59.876 8.896 1.00 31.91 293 ARG A N 1
ATOM 1917 C CA . ARG A 1 263 ? 60.241 60.426 10.020 1.00 32.76 293 ARG A CA 1
ATOM 1918 C C . ARG A 1 263 ? 61.633 59.837 10.207 1.00 31.27 293 ARG A C 1
ATOM 1919 O O . ARG A 1 263 ? 62.417 60.325 11.030 1.00 30.96 293 ARG A O 1
ATOM 1927 N N . GLY A 1 264 ? 61.935 58.755 9.493 1.00 29.25 294 GLY A N 1
ATOM 1928 C CA . GLY A 1 264 ? 63.232 58.104 9.640 1.00 30.04 294 GLY A CA 1
ATOM 1929 C C . GLY A 1 264 ? 63.422 57.426 10.988 1.00 30.03 294 GLY A C 1
ATOM 1930 O O . GLY A 1 264 ? 64.543 57.143 11.399 1.00 27.88 294 GLY A O 1
ATOM 1931 N N . GLU A 1 265 ? 62.313 57.165 11.676 1.00 28.13 295 GLU A N 1
ATOM 1932 C CA . GLU A 1 265 ? 62.335 56.398 12.916 1.00 31.89 295 GLU A CA 1
ATOM 1933 C C . GLU A 1 265 ? 60.984 55.738 13.084 1.00 31.00 295 GLU A C 1
ATOM 1934 O O . GLU A 1 265 ? 60.018 56.110 12.420 1.00 31.03 295 GLU A O 1
ATOM 1938 N N . VAL A 1 266 ? 60.922 54.738 13.955 1.00 27.80 296 VAL A N 1
ATOM 1939 C CA . VAL A 1 266 ? 59.679 54.011 14.164 1.00 29.53 296 VAL A CA 1
ATOM 1940 C C . VAL A 1 266 ? 59.567 53.644 15.657 1.00 29.76 296 VAL A C 1
ATOM 1941 O O . VAL A 1 266 ? 60.569 53.335 16.307 1.00 30.63 296 VAL A O 1
ATOM 1945 N N . ASP A 1 267 ? 58.356 53.715 16.191 1.00 28.62 297 ASP A N 1
ATOM 1946 C CA . ASP A 1 267 ? 58.116 53.314 17.572 1.00 26.76 297 ASP A CA 1
ATOM 1947 C C . ASP A 1 267 ? 57.180 52.119 17.511 1.00 25.32 297 ASP A C 1
ATOM 1948 O O . ASP A 1 267 ? 55.965 52.264 17.491 1.00 25.59 297 ASP A O 1
ATOM 1953 N N . ILE A 1 268 ? 57.772 50.938 17.428 1.00 23.51 298 ILE A N 1
ATOM 1954 C CA . ILE A 1 268 ? 57.002 49.725 17.217 1.00 24.95 298 ILE A CA 1
ATOM 1955 C C . ILE A 1 268 ? 56.169 49.402 18.458 1.00 25.71 298 ILE A C 1
ATOM 1956 O O . ILE A 1 268 ? 55.003 49.022 18.358 1.00 25.22 298 ILE A O 1
ATOM 1961 N N . LEU A 1 269 ? 56.768 49.565 19.632 1.00 23.20 299 LEU A N 1
ATOM 1962 C CA . LEU A 1 269 ? 56.006 49.338 20.863 1.00 24.02 299 LEU A CA 1
ATOM 1963 C C . LEU A 1 269 ? 54.766 50.240 20.875 1.00 24.23 299 LEU A C 1
ATOM 1964 O O . LEU A 1 269 ? 53.641 49.785 21.192 1.00 25.99 299 LEU A O 1
ATOM 1969 N N . GLY A 1 270 ? 54.955 51.519 20.535 1.00 24.91 300 GLY A N 1
ATOM 1970 C CA . GLY A 1 270 ? 53.836 52.466 20.457 1.00 25.18 300 GLY A CA 1
ATOM 1971 C C . GLY A 1 270 ? 52.779 52.050 19.453 1.00 24.66 300 GLY A C 1
ATOM 1972 O O . GLY A 1 270 ? 51.587 52.139 19.729 1.00 25.84 300 GLY A O 1
ATOM 1973 N N . ILE A 1 271 ? 53.202 51.602 18.271 1.00 24.94 301 ILE A N 1
ATOM 1974 C CA . ILE A 1 271 ? 52.246 51.166 17.254 1.00 25.19 301 ILE A CA 1
ATOM 1975 C C . ILE A 1 271 ? 51.355 50.039 17.777 1.00 24.69 301 ILE A C 1
ATOM 1976 O O . ILE A 1 271 ? 50.134 50.085 17.634 1.00 24.73 301 ILE A O 1
ATOM 1981 N N . VAL A 1 272 ? 51.976 49.042 18.391 1.00 24.37 302 VAL A N 1
ATOM 1982 C CA . VAL A 1 272 ? 51.240 47.889 18.901 1.00 24.76 302 VAL A CA 1
ATOM 1983 C C . VAL A 1 272 ? 50.279 48.334 20.018 1.00 25.12 302 VAL A C 1
ATOM 1984 O O . VAL A 1 272 ? 49.122 47.901 20.066 1.00 23.76 302 VAL A O 1
ATOM 1988 N N . CYS A 1 273 ? 50.754 49.2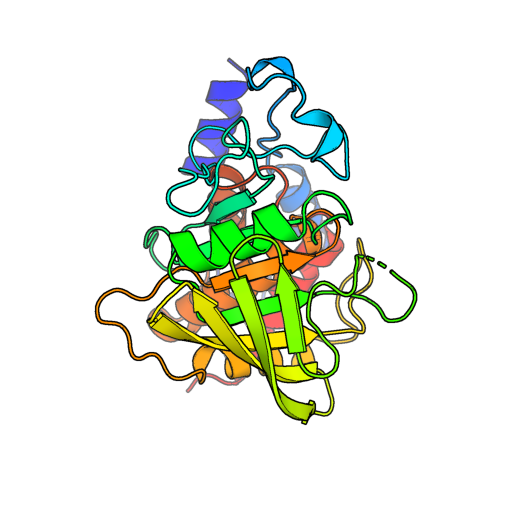17 20.896 1.00 25.09 303 CYS A N 1
ATOM 1989 C CA . CYS A 1 273 ? 49.890 49.748 21.956 1.00 25.18 303 CYS A CA 1
ATOM 1990 C C . CYS A 1 273 ? 48.677 50.463 21.381 1.00 25.74 303 CYS A C 1
ATOM 1991 O O . CYS A 1 273 ? 47.557 50.270 21.857 1.00 24.29 303 CYS A O 1
ATOM 1994 N N . GLN A 1 274 ? 48.885 51.308 20.370 1.00 23.88 304 GLN A N 1
ATOM 1995 C CA . GLN A 1 274 ? 47.748 51.998 19.751 1.00 25.36 304 GLN A CA 1
ATOM 1996 C C . GLN A 1 274 ? 46.779 51.022 19.076 1.00 25.67 304 GLN A C 1
ATOM 1997 O O . GLN A 1 274 ? 45.548 51.204 19.155 1.00 26.05 304 GLN A O 1
ATOM 2003 N N . LEU A 1 275 ? 47.298 49.981 18.430 1.00 22.18 305 LEU A N 1
ATOM 2004 C CA . LEU A 1 275 ? 46.424 48.974 17.835 1.00 21.88 305 LEU A CA 1
ATOM 2005 C C . LEU A 1 275 ? 45.541 48.308 18.906 1.00 24.35 305 LEU A C 1
ATOM 2006 O O . LEU A 1 275 ? 44.359 48.035 18.665 1.00 25.38 305 LEU A O 1
ATOM 2011 N N . ARG A 1 276 ? 46.136 48.020 20.068 1.00 23.63 306 ARG A N 1
ATOM 2012 C CA . ARG A 1 276 ? 45.396 47.377 21.144 1.00 25.71 306 ARG A CA 1
ATOM 2013 C C . ARG A 1 276 ? 44.302 48.225 21.775 1.00 23.26 306 ARG A C 1
ATOM 2014 O O . ARG A 1 276 ? 43.291 47.674 22.244 1.00 25.55 306 ARG A O 1
ATOM 2022 N N . LEU A 1 277 ? 44.521 49.533 21.797 1.00 23.62 307 LEU A N 1
ATOM 2023 C CA . LEU A 1 277 ? 43.454 50.486 22.171 1.00 25.72 307 LEU A CA 1
ATOM 2024 C C . LEU A 1 277 ? 42.263 50.369 21.216 1.00 29.07 307 LEU A C 1
ATOM 2025 O O . LEU A 1 277 ? 41.112 50.451 21.646 1.00 27.20 307 LEU A O 1
ATOM 2030 N N . ASP A 1 278 ? 42.544 50.099 19.935 1.00 26.91 308 ASP A N 1
ATOM 2031 C CA . ASP A 1 278 ? 41.518 49.987 18.885 1.00 24.64 308 ASP A CA 1
ATOM 2032 C C . ASP A 1 278 ? 40.831 48.627 18.846 1.00 24.22 308 ASP A C 1
ATOM 2033 O O . ASP A 1 278 ? 39.614 48.533 18.582 1.00 26.41 308 ASP A O 1
ATOM 2038 N N . ARG A 1 279 ? 41.582 47.552 19.093 1.00 22.31 309 ARG A N 1
ATOM 2039 C CA . ARG A 1 279 ? 40.992 46.209 19.116 1.00 23.60 309 ARG A CA 1
ATOM 2040 C C . ARG A 1 279 ? 41.904 45.335 19.977 1.00 24.51 309 ARG A C 1
ATOM 2041 O O . ARG A 1 279 ? 43.113 45.239 19.727 1.00 23.43 309 ARG A O 1
ATOM 2049 N N . GLY A 1 280 ? 41.326 44.729 21.013 1.00 25.84 310 GLY A N 1
ATOM 2050 C CA . GLY A 1 280 ? 42.134 43.963 21.967 1.00 25.27 310 GLY A CA 1
ATOM 2051 C C . GLY A 1 280 ? 42.879 42.810 21.316 1.00 22.97 310 GLY A C 1
ATOM 2052 O O . GLY A 1 280 ? 42.337 42.090 20.479 1.00 25.65 310 GLY A O 1
ATOM 2053 N N . GLY A 1 281 ? 44.137 42.630 21.717 1.00 23.55 311 GLY A N 1
ATOM 2054 C CA . GLY A 1 281 ? 44.871 41.419 21.372 1.00 25.34 311 GLY A CA 1
ATOM 2055 C C . GLY A 1 281 ? 45.668 41.475 20.056 1.00 24.94 311 GLY A C 1
ATOM 2056 O O . GLY A 1 281 ? 46.304 40.482 19.683 1.00 25.00 311 GLY A O 1
ATOM 2057 N N . MET A 1 282 ? 45.645 42.625 19.375 1.00 23.45 312 MET A N 1
ATOM 2058 C CA . MET A 1 282 ? 46.330 42.752 18.051 1.00 24.58 312 MET A CA 1
ATOM 2059 C C . MET A 1 282 ? 47.818 42.403 18.189 1.00 24.50 312 MET A C 1
ATOM 2060 O O . MET A 1 282 ? 48.500 42.922 19.094 1.00 24.39 312 MET A O 1
ATOM 2065 N N . ILE A 1 283 ? 48.291 41.553 17.269 1.00 24.06 313 ILE A N 1
ATOM 2066 C CA . ILE A 1 283 ? 49.624 40.878 17.321 1.00 23.60 313 ILE A CA 1
ATOM 2067 C C . ILE A 1 283 ? 49.651 39.857 18.469 1.00 24.98 313 ILE A C 1
ATOM 2068 O O . ILE A 1 283 ? 49.699 40.230 19.644 1.00 24.57 313 ILE A O 1
ATOM 2073 N N . GLN A 1 284 ? 49.636 38.588 18.105 1.00 23.34 314 GLN A N 1
ATOM 2074 C CA . GLN A 1 284 ? 49.412 37.528 19.067 1.00 24.02 314 GLN A CA 1
ATOM 2075 C C . GLN A 1 284 ? 50.661 37.009 19.788 1.00 26.34 314 GLN A C 1
ATOM 2076 O O . GLN A 1 284 ? 50.603 36.707 20.983 1.00 25.03 314 GLN A O 1
ATOM 2086 N N . THR A 1 285 ? 51.796 36.937 19.104 1.00 24.14 315 THR A N 1
ATOM 2087 C CA . THR A 1 285 ? 52.949 36.219 19.691 1.00 24.22 315 THR A CA 1
ATOM 2088 C C . THR A 1 285 ? 54.196 37.079 19.716 1.00 26.30 315 THR A C 1
ATOM 2089 O O . THR A 1 285 ? 54.364 37.989 18.888 1.00 22.99 315 THR A O 1
ATOM 2093 N N . ALA A 1 286 ? 55.105 36.768 20.648 1.00 22.90 316 ALA A N 1
ATOM 2094 C CA . ALA A 1 286 ? 56.407 37.433 20.682 1.00 23.69 316 ALA A CA 1
ATOM 2095 C C . ALA A 1 286 ? 57.170 37.221 19.372 1.00 23.17 316 ALA A C 1
ATOM 2096 O O . ALA A 1 286 ? 57.903 38.117 18.929 1.00 21.35 316 ALA A O 1
ATOM 2098 N N . GLU A 1 287 ? 57.031 36.044 18.760 1.00 21.71 317 GLU A N 1
ATOM 2099 C CA . GLU A 1 287 ? 57.707 35.782 17.492 1.00 25.82 317 GLU A CA 1
ATOM 2100 C C . GLU A 1 287 ? 57.215 36.746 16.409 1.00 24.62 317 GLU A C 1
ATOM 2101 O O . GLU A 1 287 ? 58.002 37.240 15.586 1.00 22.33 317 GLU A O 1
ATOM 2107 N N . GLN A 1 288 ? 55.900 36.992 16.380 1.00 22.15 318 GLN A N 1
ATOM 2108 C CA . GLN A 1 288 ? 55.334 37.970 15.411 1.00 22.17 318 GLN A CA 1
ATOM 2109 C C . GLN A 1 288 ? 55.864 39.361 15.698 1.00 21.87 318 GLN A C 1
ATOM 2110 O O . GLN A 1 288 ? 56.174 40.114 14.779 1.00 21.06 318 GLN A O 1
ATOM 2116 N N . TYR A 1 289 ? 55.994 39.703 16.979 1.00 22.64 319 TYR A N 1
ATOM 2117 C CA . TYR A 1 289 ? 56.519 41.024 17.360 1.00 23.42 319 TYR A CA 1
ATOM 2118 C C . TYR A 1 289 ? 57.982 41.183 16.948 1.00 24.67 319 TYR A C 1
ATOM 2119 O O . TYR A 1 289 ? 58.403 42.237 16.464 1.00 24.09 319 TYR A O 1
ATOM 2128 N N . GLN A 1 290 ? 58.759 40.121 17.103 1.00 22.44 320 GLN A N 1
ATOM 2129 C CA . GLN A 1 290 ? 60.149 40.160 16.648 1.00 23.00 320 GLN A CA 1
ATOM 2130 C C . GLN A 1 290 ? 60.214 40.230 15.115 1.00 22.59 320 GLN A C 1
ATOM 2131 O O . GLN A 1 290 ? 61.076 40.898 14.544 1.00 24.26 320 GLN A O 1
ATOM 2137 N N . PHE A 1 291 ? 59.297 39.552 14.464 1.00 21.27 321 PHE A N 1
ATOM 2138 C CA . PHE A 1 291 ? 59.246 39.564 12.981 1.00 22.34 321 PHE A CA 1
ATOM 2139 C C . PHE A 1 291 ? 58.945 40.980 12.459 1.00 24.04 321 PHE A C 1
ATOM 2140 O O . PHE A 1 291 ? 59.435 41.399 11.393 1.00 22.31 321 PHE A O 1
ATOM 2148 N N . LEU A 1 292 ? 58.118 41.718 13.187 1.00 22.14 322 LEU A N 1
ATOM 2149 C CA . LEU A 1 292 ? 57.850 43.134 12.812 1.00 21.00 322 LEU A CA 1
ATOM 2150 C C . LEU A 1 292 ? 59.136 43.934 12.796 1.00 22.84 322 LEU A C 1
ATOM 2151 O O . LEU A 1 292 ? 59.325 44.777 11.922 1.00 22.93 322 LEU A O 1
ATOM 2159 N N . HIS A 1 293 ? 60.007 43.697 13.785 1.00 21.12 323 HIS A N 1
ATOM 2160 C CA . HIS A 1 293 ? 61.289 44.389 13.854 1.00 20.83 323 HIS A CA 1
ATOM 2161 C C . HIS A 1 293 ? 62.187 44.005 12.658 1.00 23.59 323 HIS A C 1
ATOM 2162 O O . HIS A 1 293 ? 62.821 44.864 12.047 1.00 25.15 323 HIS A O 1
ATOM 2169 N N . HIS A 1 294 ? 62.203 42.717 12.326 1.00 21.85 324 HIS A N 1
ATOM 2170 C CA . HIS A 1 294 ? 62.932 42.209 11.148 1.00 23.07 324 HIS A CA 1
ATOM 2171 C C . HIS A 1 294 ? 62.415 42.845 9.844 1.00 24.02 324 HIS A C 1
ATOM 2172 O O . HIS A 1 294 ? 63.198 43.336 9.013 1.00 22.11 324 HIS A O 1
ATOM 2179 N N . THR A 1 295 ? 61.101 42.822 9.665 1.00 22.34 325 THR A N 1
ATOM 2180 C CA . THR A 1 295 ? 60.448 43.336 8.446 1.00 22.65 325 THR A CA 1
ATOM 2181 C C . THR A 1 295 ? 60.781 44.817 8.276 1.00 24.04 325 THR A C 1
ATOM 2182 O O . THR A 1 295 ? 61.088 45.298 7.181 1.00 22.34 325 THR A O 1
ATOM 2186 N N . LEU A 1 296 ? 60.680 45.561 9.362 1.00 22.30 326 LEU A N 1
ATOM 2187 C CA . LEU A 1 296 ? 60.875 47.009 9.257 1.00 24.00 326 LEU A CA 1
ATOM 2188 C C . LEU A 1 296 ? 62.357 47.372 9.037 1.00 23.59 326 LEU A C 1
ATOM 2189 O O . LEU A 1 296 ? 62.653 48.370 8.361 1.00 25.59 326 LEU A O 1
ATOM 2194 N N . ALA A 1 297 ? 63.275 46.586 9.615 1.00 23.75 327 ALA A N 1
ATOM 2195 C CA . ALA A 1 297 ? 64.712 46.731 9.336 1.00 23.37 327 ALA A CA 1
ATOM 2196 C C . ALA A 1 297 ? 64.956 46.530 7.827 1.00 26.47 327 ALA A C 1
ATOM 2197 O O . ALA A 1 297 ? 65.740 47.263 7.206 1.00 27.28 327 ALA A O 1
ATOM 2199 N N . LEU A 1 298 ? 64.299 45.528 7.250 1.00 23.83 328 LEU A N 1
ATOM 2200 C CA . LEU A 1 298 ? 64.379 45.323 5.795 1.00 26.02 328 LEU A CA 1
ATOM 2201 C C . LEU A 1 298 ? 63.826 46.506 5.001 1.00 29.56 328 LEU A C 1
ATOM 2202 O O . LEU A 1 298 ? 64.448 46.967 4.031 1.00 28.46 328 LEU A O 1
ATOM 2210 N N . TYR A 1 299 ? 62.653 47.006 5.389 1.00 27.08 329 TYR A N 1
ATOM 2211 C CA . TYR A 1 299 ? 62.075 48.148 4.682 1.00 28.44 329 TYR A CA 1
ATOM 2212 C C . TYR A 1 299 ? 62.979 49.368 4.780 1.00 27.47 329 TYR A C 1
ATOM 2213 O O . TYR A 1 299 ? 63.097 50.135 3.818 1.00 29.45 329 TYR A O 1
ATOM 2222 N N . ALA A 1 300 ? 63.582 49.568 5.947 1.00 26.29 330 ALA A N 1
ATOM 2223 C CA . ALA A 1 300 ? 64.470 50.714 6.172 1.00 29.25 330 ALA A CA 1
ATOM 2224 C C . ALA A 1 300 ? 65.581 50.776 5.111 1.00 30.28 330 ALA A C 1
ATOM 2225 O O . ALA A 1 300 ? 65.964 51.866 4.671 1.00 30.09 330 ALA A O 1
ATOM 2227 N N . GLY A 1 301 ? 66.093 49.618 4.705 1.00 30.87 331 GLY A N 1
ATOM 2228 C CA . GLY A 1 301 ? 67.179 49.567 3.703 1.00 28.56 331 GLY A CA 1
ATOM 2229 C C . GLY A 1 301 ? 66.729 50.037 2.342 1.00 30.43 331 GLY A C 1
ATOM 2230 O O . GLY A 1 301 ? 67.544 50.433 1.513 1.00 29.67 331 GLY A O 1
ATOM 2231 N N . GLN A 1 302 ? 65.431 50.009 2.092 1.00 28.94 332 GLN A N 1
ATOM 2232 C CA . GLN A 1 302 ? 64.909 50.421 0.800 1.00 34.26 332 GLN A CA 1
ATOM 2233 C C . GLN A 1 302 ? 64.751 51.928 0.709 1.00 33.31 332 GLN A C 1
ATOM 2234 O O . GLN A 1 302 ? 64.569 52.447 -0.380 1.00 35.46 332 GLN A O 1
ATOM 2240 N N . LEU A 1 303 ? 64.820 52.630 1.838 1.00 31.38 333 LEU A N 1
ATOM 2241 C CA . LEU A 1 303 ? 64.562 54.074 1.831 1.00 33.28 333 LEU A CA 1
ATOM 2242 C C . LEU A 1 303 ? 65.807 54.859 1.423 1.00 36.68 333 LEU A C 1
ATOM 2243 O O . LEU A 1 303 ? 66.917 54.512 1.833 1.00 38.03 333 LEU A O 1
ATOM 2248 N N . PRO A 1 304 ? 65.615 55.955 0.679 1.00 42.89 334 PRO A N 1
ATOM 2249 C CA . PRO A 1 304 ? 66.742 56.818 0.269 1.00 46.92 334 PRO A CA 1
ATOM 2250 C C . PRO A 1 304 ? 67.479 57.441 1.456 1.00 50.63 334 PRO A C 1
ATOM 2251 O O . PRO A 1 304 ? 66.914 57.539 2.555 1.00 52.68 334 PRO A O 1
#

InterPro domains:
  IPR000242 Tyrosine-specific protein phosphatase, PTPase domain [PF00102] (120-347)
  IPR000242 Tyrosine-specific protein phosphatase, PTPase domain [PR00700] (148-155)
  IPR000242 Tyrosine-specific protein phosphatase, PTPase domain [PR00700] (165-185)
  IPR000242 Tyrosine-specific protein phosphatase, PTPase domain [PR00700] (245-262)
  IPR000242 Tyrosine-specific protein phosphatase, PTPase domain [PR00700] (286-304)
  IPR000242 Tyrosine-specific protein phosphatase, PTPase domain [PR00700] (317-332)
  IPR000242 Tyrosine-specific protein phosphatase, PTPase domain [PR00700] (333-343)
  IPR000242 Tyrosine-specific protein phosphatase, PTPase domain [PS50055] (97-350)
  IPR000242 Tyrosine-specific protein phosphatase, PTPase domain [SM00194] (96-352)
  IPR000387 Tyrosine-specific protein phosphatases domain [PS50056] (268-341)
  IPR003595 Protein-tyrosine phosphatase, catalytic [SM00404] (246-349)
  IPR008356 Protein-tyrosine phosphatase, KIM-containing [PR01778] (38-52)
  IPR008356 Protein-tyrosine phosphatase, KIM-containing [PR01778] (59-72)
  IPR008356 Protein-tyrosine phosphatase, KIM-containing [PR01778] (74-82)
  IPR008356 Protein-tyrosine phosphatase, KIM-containing [PR01778] (128-138)
  IPR008356 Protein-tyrosine phosphatase, KIM-containing [PR01778] (154-165)
  IPR008356 Protein-tyrosine phosphatase, KIM-containing [PR01778] (266-275)
  IPR008356 Protein-tyrosine phosphatase, KIM-containing [PR01778] (300-312)
  IPR008356 Protein-tyrosine phosphatase, KIM-containing [PR01778] (342-354)
  IPR008356 Protein-tyrosine phosphatase, KIM-containing [PTHR46198] (30-357)

Secondary structure (DSSP, 8-state):
-HHHHHHHHHHH----EEHHHHHHSPPPHHHHHHHHHHS---PPPGGG---TTGGGG-SSTT----GGGEEEP--TT---S--EEEEEEE--GGG-TTSEEEEEPPPGGGHHHHHHHHHHTT--EEEEE--TT-----S-SSEEEETTEEEEEEEEEE-SSEEEEEEEEEETTEEEEEEEEEE-S--TTS--S-HHHHHHHHHHHHTS----SSPPPEEEEESSSSHHHHHHHHHHHHHHHHHHHSEE-HHHHHHHHHHHSTT-S--HHHHHHHHHHHHHHHHH--

GO terms:
  GO:0005515 protein binding (F, IPI)
  GO:0004725 protein tyrosine phosphatase activity (F, TAS)
  GO:0005737 cytoplasm (C, TAS)
  GO:0006470 protein dephosphorylation (P, TAS)
  GO:0004726 non-membrane spanning protein tyrosine phosphatase activity (F, TAS)
  GO:0005654 nucleoplasm (C, TAS)
  GO:0005829 cytosol (C, TAS)
  GO:0000165 MAPK cascade (P, TAS)
  GO:0005737 cytoplasm (C, IDA)
  GO:0005829 cytosol (C, IDA)
  GO:0009898 cytoplasmic side of plasma membrane (C, IDA)

Nearest PDB structures (foldseek):
  1zc0-assembly1_A  TM=1.004E+00  e=1.481E-64  Homo sapiens
  2qdc-assembly1_A  TM=1.003E+00  e=1.769E-62  Homo sapiens
  2gp0-assembly1_A  TM=1.003E+00  e=4.888E-62  Homo sapiens
  3d42-assembly1_A  TM=9.902E-01  e=1.871E-58  Homo sapiens
  3d44-assembly1_A  TM=9.934E-01  e=7.401E-58  Homo sapiens

CATH classification: 3.90.190.10

Solvent-accessible surface area: 12965 Å² total; per-residue (Å²): 126,111,99,77,100,27,47,122,57,0,155,88,24,38,62,92,9,75,71,166,19,3,56,172,53,67,16,48,96,133,107,9,72,73,27,20,145,137,10,31,46,20,90,11,47,85,118,85,13,139,29,129,55,26,75,72,54,12,58,87,87,100,21,3,0,8,53,160,20,37,0,56,3,61,32,89,39,35,106,67,114,42,48,6,10,2,0,0,36,0,66,7,54,111,34,140,135,100,26,0,0,0,1,8,1,3,40,110,83,6,17,48,7,2,0,7,0,1,18,62,24,98,3,65,12,0,0,10,1,12,51,92,100,93,64,36,110,2,12,8,119,88,74,34,93,34,48,54,1,67,0,51,39,83,78,112,83,101,36,138,49,22,25,10,34,68,2,20,2,42,52,132,150,70,147,54,77,0,22,0,0,28,4,41,45,1,34,52,98,91,26,4,118,55,1,17,21,1,14,122,0,6,55,34,6,84,89,20,126,87,111,58,115,76,91,21,7,25,0,0,2,3,8,10,0,1,2,3,0,0,5,0,0,1,0,26,10,0,4,45,23,2,151,68,123,32,54,1,34,1,16,10,8,0,0,65,2,12,32,10,0,1,5,0,0,46,32,29,101,1,0,46,28,2,10,96,0,1,26,82,37,0,48,116,24,159

Foldseek 3Di:
DVVVVLLVCLVDDWDKFFLCCLQPPDDDLVVLQVLVVPRAQLFDAPVQDDFPPLCVQAPDRRFAFDPVFAQFQPQPPHDDDGTDFRKGQAAFAPRHTRQAIFHAAGDPVCLLVVVSSCVVQVAAEEEEEEAPVDHDPSADPAWDDRHQKIKGWPDWDDDPFWIWTWMWIDHVPDIDIHIYIYGYQQDDPHGHPALVSLVVVLVVVVPPDDDDPDHGHYYYYYRNRAAVVLLSRLLNRQLVCCQVPSMGTSSSSSSSRCVGGGCHHPHSNSSVNSSVNSSVSSVVHD

Sequence (286 aa):
TPREVTLHFLRTAGHPLTRWALQRQPPSPKQLEEEFLKIPSNFVSPEDLDIPGHASKDRYKTILPNPQSRVCLGRAQSQEDGDYINANYIRGYDGKEKVYIATQGPMPNTVSDFWEMVWQEEVSLIVMLTQLRECVHYWPTEEETYGPFQIRIQDMKECPEYTVRQLTIQYQEERRSVKHILFSAWPDHQTPESAGPLLRLVAEVEESPETAAHPGPIVVHCSAGIGRTGCFIATRIGCQQLKARGEVDILGIVCQLRLDRGGMIQTAEQYQFLHHTLALYAGQLP